Protein 3P5U (pdb70)

Foldseek 3Di:
DDQKFFLVVLPQADAAAALPQFQQLLVLLQRQQQNVCCLFPVDRFAFDSLLCLAPQDDPADHRRVDHHSQSVLVLLQVLQATAGCVLHPRDSDHDHNDVVRSNDHDGGFHFKDWQPFQCLPSVQVVLNRTKKKWFFFQPDPCSFQAADDEAEDDGAQDRSHMWIFRMWHDDPRFTWTKTAARNALRHYPRRIHTYTGDPTGCTHRSRRGTMMHTHHPGD

Nearest PDB structures (foldseek):
  3p5w-assembly1_A  TM=1.004E+00  e=2.619E-53  Actinidia arguta
  1aec-assembly1_A  TM=1.000E+00  e=4.005E-45  Actinidia chinensis
  2act-assembly1_A  TM=1.001E+00  e=6.142E-44  Actinidia chinensis
  8r76-assembly1_A  TM=9.796E-01  e=8.306E-38  Ficus carica
  4yys-assembly1_A  TM=9.814E-01  e=2.110E-37  Ficus carica

Organism: Actinidia arguta (NCBI:txid64478)

CATH classification: 3.90.70.10

InterPro domains:
  IPR000169 Cysteine peptidase, cysteine active site [PS00139] (145-156)
  IPR000668 Peptidase C1A, papain C-terminal [PF00112] (127-342)
  IPR000668 Peptidase C1A, papain C-terminal [PR00705] (145-160)
  IPR000668 Peptidase C1A, papain C-terminal [PR00705] (288-298)
  IPR000668 Peptidase C1A, papain C-terminal [PR00705] (303-309)
  IPR000668 Peptidase C1A, papain C-terminal [SM00645] (127-342)
  IPR013128 Peptidase C1A [PTHR12411] (32-340)
  IPR013201 Cathepsin propeptide inhibitor domain (I29) [PF08246] (42-99)
  IPR013201 Cathepsin propeptide inhibitor domain (I29) [SM00848] (42-99)
  IPR025660 Cysteine peptidase, histidine active site [PS00639] (286-296)
  IPR025661 Cysteine peptidase, asparagine active site [PS00640] (303-322)
  IPR038765 Papain-like cysteine peptidase superfamily [SSF54001] (34-342)
  IPR039417 Papain-like cysteine endopeptidase [cd02248] (128-341)

Secondary structure (DSSP, 8-state):
--S-EETTTTT-SPPP-B--SSB--HHHHHHHHHHHHHHHHS----B-HHHHHHH---SS--TTB---HHHHHHHHHHHT-B-BTTTS---SS-----HHHHT--SB---EEEE--TT-HHHHHHHHTTS-EEEEE---SHHHHT--SSEE------S--EEEEEEEEEEETTEEEEEEE-SB-TTSTBTTEEEEE----TT-GGGTTSS-EEEE-S--

B-factor: mean 17.17, std 7.57, range [8.72, 79.08]

Radius of gyration: 16.06 Å; Cα contacts (8 Å, |Δi|>4): 566; chains: 1; bounding box: 48×36×39 Å

Solvent-accessible surface area: 9492 Å² total

Sequence (219 aa):
LPDYVDWRSSSSGAVVDIKDQGQCGSWAFSTIAAVEGINKIATGDDLISLSEQELVDCGRTQNTRGCDGGFMTDGFQFIINNGGINTEANYPYTAEEGQCNLDLQQQEKYVSSIDTYENVPYNNEEWALQTAVAYQPVSVALEAAGYNFQHYSSSGIFTGPCGTAAVVDHAVTIVGYGTEEGGIIDYWIVKNSWGTTWGEEGYMRIQRNVGGVGQCGIAKKASYPVKYYN

Structure (mmCIF, N/CA/C/O backbone):
data_3P5U
#
_entry.id   3P5U
#
_cell.length_a   48.786
_cell.length_b   56.178
_cell.length_c   70.881
_cell.angle_alpha   90.000
_cell.angle_beta   90.000
_cell.angle_gamma   90.000
#
_symmetry.space_group_name_H-M   'P 21 21 21'
#
loop_
_entity.id
_entity.type
_entity.pdbx_description
1 polymer Actinidin
2 non-polymer 'CADMIUM ION'
3 water water
#
loop_
_atom_site.group_PDB
_atom_site.id
_atom_site.type_symbol
_atom_site.label_atom_id
_atom_site.label_alt_id
_atom_site.label_comp_id
_atom_site.label_asym_id
_atom_site.label_entity_id
_atom_site.label_seq_id
_atom_site.pdbx_PDB_ins_code
_atom_site.Cartn_x
_atom_site.Cartn_y
_atom_site.Cartn_z
_atom_site.occupancy
_atom_site.B_iso_or_equiv
_atom_site.auth_seq_id
_atom_site.auth_comp_id
_atom_site.auth_asym_id
_atom_site.auth_atom_id
_atom_site.pdbx_PDB_model_num
ATOM 1 N N . LEU A 1 1 ? 22.274 14.310 41.272 1.00 20.85 1 LEU A N 1
ATOM 2 C CA . LEU A 1 1 ? 22.711 15.619 40.702 1.00 20.66 1 LEU A CA 1
ATOM 3 C C . LEU A 1 1 ? 21.535 16.594 40.616 1.00 20.56 1 LEU A C 1
ATOM 4 O O . LEU A 1 1 ? 20.379 16.158 40.572 1.00 20.59 1 LEU A O 1
ATOM 9 N N . PRO A 1 2 ? 21.818 17.916 40.601 1.00 20.25 2 PRO A N 1
ATOM 10 C CA . PRO A 1 2 ? 20.750 18.914 40.459 1.00 20.08 2 PRO A CA 1
ATOM 11 C C . PRO A 1 2 ? 19.969 18.763 39.154 1.00 20.01 2 PRO A C 1
ATOM 12 O O . PRO A 1 2 ? 20.508 18.265 38.161 1.00 19.67 2 PRO A O 1
ATOM 16 N N . ASP A 1 3 ? 18.708 19.190 39.171 1.00 19.89 3 ASP A N 1
ATOM 17 C CA . ASP A 1 3 ? 17.848 19.144 37.990 1.00 19.97 3 ASP A CA 1
ATOM 18 C C . ASP A 1 3 ? 18.245 20.212 36.977 1.00 19.54 3 ASP A C 1
ATOM 19 O O . ASP A 1 3 ? 18.121 20.006 35.768 1.00 19.63 3 ASP A O 1
ATOM 24 N N . TYR A 1 4 ? 18.715 21.348 37.487 1.00 19.12 4 TYR A N 1
ATOM 25 C CA . TYR A 1 4 ? 19.092 22.491 36.663 1.00 18.61 4 TYR A CA 1
ATOM 26 C C . TYR A 1 4 ? 20.418 23.064 37.147 1.00 17.50 4 TYR A C 1
ATOM 27 O O . TYR A 1 4 ? 20.655 23.164 38.352 1.00 17.35 4 TYR A O 1
ATOM 36 N N . VAL A 1 5 ? 21.284 23.417 36.198 1.00 15.89 5 VAL A N 1
ATOM 37 C CA . VAL A 1 5 ? 22.549 24.087 36.487 1.00 14.88 5 VAL A CA 1
ATOM 38 C C . VAL A 1 5 ? 22.735 25.203 35.464 1.00 14.35 5 VAL A C 1
ATOM 39 O O . VAL A 1 5 ? 22.542 24.986 34.269 1.00 13.94 5 VAL A O 1
ATOM 43 N N . ASP A 1 6 ? 23.081 26.398 35.936 1.00 13.89 6 ASP A N 1
ATOM 44 C CA . ASP A 1 6 ? 23.404 27.505 35.043 1.00 13.48 6 ASP A CA 1
ATOM 45 C C . ASP A 1 6 ? 24.485 28.362 35.680 1.00 13.56 6 ASP A C 1
ATOM 46 O O . ASP A 1 6 ? 24.214 29.153 36.584 1.00 13.30 6 ASP A O 1
ATOM 51 N N . TRP A 1 7 ? 25.712 28.196 35.198 1.00 13.43 7 TRP A N 1
ATOM 52 C CA . TRP A 1 7 ? 26.865 28.897 35.763 1.00 13.80 7 TRP A CA 1
ATOM 53 C C . TRP A 1 7 ? 26.837 30.405 35.543 1.00 14.25 7 TRP A C 1
ATOM 54 O O . TRP A 1 7 ? 27.543 31.147 36.231 1.00 14.11 7 TRP A O 1
ATOM 65 N N . ARG A 1 8 ? 26.007 30.851 34.602 1.00 14.86 8 ARG A N 1
ATOM 66 C CA . ARG A 1 8 ? 25.806 32.283 34.368 1.00 15.59 8 ARG A CA 1
ATOM 67 C C . ARG A 1 8 ? 25.096 32.941 35.550 1.00 16.23 8 ARG A C 1
ATOM 68 O O . ARG A 1 8 ? 25.378 34.097 35.875 1.00 16.50 8 ARG A O 1
ATOM 76 N N . SER A 1 9 ? 24.195 32.187 36.188 1.00 16.64 9 SER A N 1
ATOM 77 C CA A SER A 1 9 ? 23.367 32.693 37.287 0.50 17.02 9 SER A CA 1
ATOM 78 C CA B SER A 1 9 ? 23.367 32.701 37.284 0.50 16.92 9 SER A CA 1
ATOM 79 C C . SER A 1 9 ? 24.158 33.010 38.558 1.00 17.08 9 SER A C 1
ATOM 80 O O . SER A 1 9 ? 23.704 33.803 39.395 1.00 17.71 9 SER A O 1
ATOM 85 N N . SER A 1 10 ? 25.328 32.383 38.704 1.00 16.99 10 SER A N 1
ATOM 86 C CA A SER A 1 10 ? 26.197 32.591 39.863 0.50 16.76 10 SER A CA 1
ATOM 87 C CA B SER A 1 10 ? 26.188 32.611 39.867 0.50 16.75 10 SER A CA 1
ATOM 88 C C . SER A 1 10 ? 27.467 33.371 39.504 1.00 16.54 10 SER A C 1
ATOM 89 O O . SER A 1 10 ? 28.451 33.356 40.249 1.00 16.82 10 SER A O 1
ATOM 94 N N . GLY A 1 11 ? 27.441 34.046 38.357 1.00 15.92 11 GLY A N 1
ATOM 95 C CA . GLY A 1 11 ? 28.536 34.921 37.934 1.00 15.30 11 GLY A CA 1
ATOM 96 C C . GLY A 1 11 ? 29.848 34.248 37.579 1.00 14.65 11 GLY A C 1
ATOM 97 O O . GLY A 1 11 ? 30.920 34.829 37.778 1.00 14.68 11 GLY A O 1
ATOM 98 N N . ALA A 1 12 ? 29.765 33.033 37.040 1.00 14.12 12 ALA A N 1
ATOM 99 C CA . ALA A 1 12 ? 30.953 32.255 36.686 1.00 13.56 12 ALA A CA 1
ATOM 100 C C . ALA A 1 12 ? 31.223 32.237 35.178 1.00 13.19 12 ALA A C 1
ATOM 101 O O . ALA A 1 12 ? 32.086 31.491 34.702 1.00 12.93 12 ALA A O 1
ATOM 103 N N . VAL A 1 13 ? 30.495 33.067 34.433 1.00 12.63 13 VAL A N 1
ATOM 104 C CA . VAL A 1 13 ? 30.623 33.110 32.975 1.00 12.60 13 VAL A CA 1
ATOM 105 C C . VAL A 1 13 ? 30.811 34.545 32.478 1.00 12.48 13 VAL A C 1
ATOM 106 O O . VAL A 1 13 ? 29.980 35.421 32.735 1.00 12.56 13 VAL A O 1
ATOM 110 N N . VAL A 1 14 ? 31.913 34.770 31.769 1.00 12.28 14 VAL A N 1
ATOM 111 C CA . VAL A 1 14 ? 32.209 36.071 31.165 1.00 12.34 14 VAL A CA 1
ATOM 112 C C . VAL A 1 14 ? 31.257 36.316 29.986 1.00 12.53 14 VAL A C 1
ATOM 113 O O . VAL A 1 14 ? 30.822 35.368 29.330 1.00 12.37 14 VAL A O 1
ATOM 117 N N . ASP A 1 15 ? 30.922 37.581 29.732 1.00 12.64 15 ASP A N 1
ATOM 118 C CA . ASP A 1 15 ? 30.077 37.935 28.589 1.00 12.92 15 ASP A CA 1
ATOM 119 C C . ASP A 1 15 ? 30.578 37.316 27.279 1.00 12.78 15 ASP A C 1
ATOM 120 O O . ASP A 1 15 ? 31.781 37.142 27.078 1.00 12.66 15 ASP A O 1
ATOM 125 N N . ILE A 1 16 ? 29.634 37.000 26.398 1.00 12.72 16 ILE A N 1
ATOM 126 C CA . ILE A 1 16 ? 29.913 36.333 25.125 1.00 12.50 16 ILE A CA 1
ATOM 127 C C . ILE A 1 16 ? 30.990 37.039 24.298 1.00 12.41 16 ILE A C 1
ATOM 128 O O . ILE A 1 16 ? 30.986 38.265 24.169 1.00 12.66 16 ILE A O 1
ATOM 133 N N . LYS A 1 17 ? 31.910 36.244 23.753 1.00 12.10 17 LYS A N 1
ATOM 134 C CA . LYS A 1 17 ? 33.000 36.745 22.916 1.00 12.12 17 LYS A CA 1
ATOM 135 C C . LYS A 1 17 ? 32.818 36.286 21.470 1.00 12.18 17 LYS A C 1
ATOM 136 O O . LYS A 1 17 ? 31.965 35.445 21.183 1.00 11.84 17 LYS A O 1
ATOM 142 N N . ASP A 1 18 ? 33.613 36.858 20.567 1.00 12.43 18 ASP A N 1
ATOM 143 C CA . ASP A 1 18 ? 33.554 36.519 19.147 1.00 12.80 18 ASP A CA 1
ATOM 144 C C . ASP A 1 18 ? 34.955 36.213 18.628 1.00 12.61 18 ASP A C 1
ATOM 145 O O . ASP A 1 18 ? 35.836 37.081 18.636 1.00 12.96 18 ASP A O 1
ATOM 150 N N . GLN A 1 19 ? 35.159 34.976 18.180 1.00 12.44 19 GLN A N 1
ATOM 151 C CA . GLN A 1 19 ? 36.456 34.550 17.650 1.00 12.45 19 GLN A CA 1
ATOM 152 C C . GLN A 1 19 ? 36.785 35.180 16.291 1.00 12.68 19 GLN A C 1
ATOM 153 O O . GLN A 1 19 ? 37.936 35.164 15.849 1.00 12.36 19 GLN A O 1
ATOM 159 N N . GLY A 1 20 ? 35.767 35.730 15.635 1.00 13.05 20 GLY A N 1
ATOM 160 C CA . GLY A 1 20 ? 35.948 36.352 14.326 1.00 13.66 20 GLY A CA 1
ATOM 161 C C . GLY A 1 20 ? 36.474 35.390 13.274 1.00 14.37 20 GLY A C 1
ATOM 162 O O . GLY A 1 20 ? 36.223 34.185 13.339 1.00 14.38 20 GLY A O 1
ATOM 163 N N . GLN A 1 21 ? 37.214 35.932 12.309 1.00 15.29 21 GLN A N 1
ATOM 164 C CA . GLN A 1 21 ? 37.719 35.154 11.177 1.00 16.33 21 GLN A CA 1
ATOM 165 C C . GLN A 1 21 ? 39.015 34.417 11.524 1.00 16.14 21 GLN A C 1
ATOM 166 O O . GLN A 1 21 ? 40.083 34.688 10.966 1.00 16.47 21 GLN A O 1
ATOM 172 N N . CYS A 1 22 ? 38.899 33.475 12.455 1.00 16.11 22 CYS A N 1
ATOM 173 C CA . CYS A 1 22 ? 40.042 32.743 12.986 1.00 15.87 22 CYS A CA 1
ATOM 174 C C . CYS A 1 22 ? 39.508 31.490 13.676 1.00 15.62 22 CYS A C 1
ATOM 175 O O . CYS A 1 22 ? 38.581 31.571 14.479 1.00 15.38 22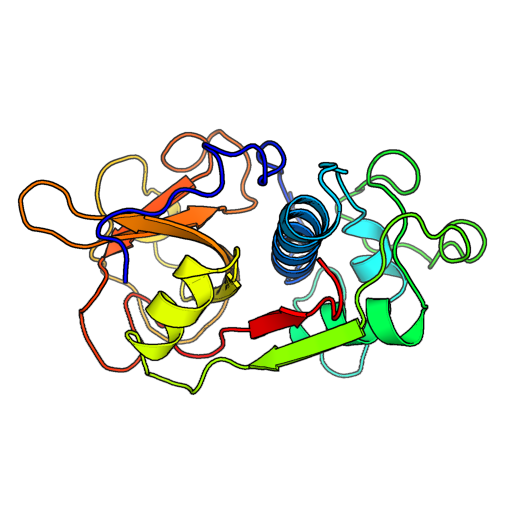 CYS A O 1
ATOM 178 N N . GLY A 1 23 ? 40.066 30.331 13.336 1.00 15.37 23 GLY A N 1
ATOM 179 C CA . GLY A 1 23 ? 39.635 29.065 13.936 1.00 15.03 23 GLY A CA 1
ATOM 180 C C . GLY A 1 23 ? 40.302 28.819 15.277 1.00 14.78 23 GLY A C 1
ATOM 181 O O . GLY A 1 23 ? 40.991 27.816 15.461 1.00 15.09 23 GLY A O 1
ATOM 182 N N . SER A 1 24 ? 40.081 29.740 16.212 1.00 14.11 24 SER A N 1
ATOM 183 C CA . SER A 1 24 ? 40.754 29.753 17.515 1.00 13.81 24 SER A CA 1
ATOM 184 C C . SER A 1 24 ? 39.845 29.197 18.600 1.00 13.93 24 SER A C 1
ATOM 185 O O . SER A 1 24 ? 39.876 29.603 19.765 1.00 13.57 24 SER A O 1
ATOM 196 N N . TRP A 1 26 ? 39.169 26.416 19.978 1.00 11.63 26 TRP A N 1
ATOM 197 C CA . TRP A 1 26 ? 39.813 25.655 21.070 1.00 11.36 26 TRP A CA 1
ATOM 198 C C . TRP A 1 26 ? 40.276 26.595 22.186 1.00 11.09 26 TRP A C 1
ATOM 199 O O . TRP A 1 26 ? 40.226 26.235 23.362 1.00 11.02 26 TRP A O 1
ATOM 210 N N . ALA A 1 27 ? 40.730 27.795 21.813 1.00 10.45 27 ALA A N 1
ATOM 211 C CA . ALA A 1 27 ? 41.257 28.759 22.786 1.00 10.05 27 ALA A CA 1
ATOM 212 C C . ALA A 1 27 ? 40.139 29.424 23.583 1.00 9.94 27 ALA A C 1
ATOM 213 O O . ALA A 1 27 ? 40.266 29.643 24.791 1.00 9.92 27 ALA A O 1
ATOM 215 N N . PHE A 1 28 ? 39.038 29.737 22.907 1.00 9.71 28 PHE A N 1
ATOM 216 C CA . PHE A 1 28 ? 37.878 30.317 23.578 1.00 9.48 28 PHE A CA 1
ATOM 217 C C . PHE A 1 28 ? 37.251 29.349 24.571 1.00 9.53 28 PHE A C 1
ATOM 218 O O . PHE A 1 28 ? 36.844 29.746 25.663 1.00 9.92 28 PHE A O 1
ATOM 226 N N . SER A 1 29 ? 37.210 28.076 24.189 1.00 9.66 29 SER A N 1
ATOM 227 C CA . SER A 1 29 ? 36.701 27.023 25.058 1.00 9.66 29 SER A CA 1
ATOM 228 C C . SER A 1 29 ? 37.606 26.820 26.272 1.00 9.79 29 SER A C 1
ATOM 229 O O . SER A 1 29 ? 37.120 26.734 27.403 1.00 9.85 29 SER A O 1
ATOM 232 N N . THR A 1 30 ? 38.917 26.762 26.038 1.00 9.86 30 THR A N 1
ATOM 233 C CA . THR A 1 30 ? 39.883 26.658 27.133 1.00 9.88 30 THR A CA 1
ATOM 234 C C . THR A 1 30 ? 39.663 27.797 28.127 1.00 10.16 30 THR A C 1
ATOM 235 O O . THR A 1 30 ? 39.515 27.573 29.333 1.00 10.33 30 THR A O 1
ATOM 239 N N . ILE A 1 31 ? 39.624 29.021 27.607 1.00 10.29 31 ILE A N 1
ATOM 240 C CA . ILE A 1 31 ? 39.527 30.205 28.452 1.00 10.51 31 ILE A CA 1
ATOM 241 C C . ILE A 1 31 ? 38.217 30.248 29.242 1.00 10.35 31 ILE A C 1
ATOM 242 O O . ILE A 1 31 ? 38.234 30.517 30.443 1.00 10.63 31 ILE A O 1
ATOM 247 N N . ALA A 1 32 ? 37.092 29.951 28.591 1.00 9.94 32 ALA A N 1
ATOM 248 C CA . ALA A 1 32 ? 35.803 29.974 29.296 1.00 9.80 32 ALA A CA 1
ATOM 249 C C . ALA A 1 32 ? 35.777 28.997 30.466 1.00 9.61 32 ALA A C 1
ATOM 250 O O . ALA A 1 32 ? 35.237 29.309 31.532 1.00 9.78 32 ALA A O 1
ATOM 252 N N . ALA A 1 33 ? 36.367 27.820 30.269 1.00 9.63 33 ALA A N 1
ATOM 253 C CA . ALA A 1 33 ? 36.445 26.827 31.336 1.00 9.63 33 ALA A CA 1
ATOM 254 C C . ALA A 1 33 ? 37.334 27.310 32.490 1.00 9.94 33 ALA A C 1
ATOM 255 O O . ALA A 1 33 ? 36.986 27.135 33.659 1.00 10.14 33 ALA A O 1
ATOM 257 N N . VAL A 1 34 ? 38.470 27.925 32.157 1.00 9.96 34 VAL A N 1
ATOM 258 C CA . VAL A 1 34 ? 39.386 28.461 33.176 1.00 10.37 34 VAL A CA 1
ATOM 259 C C . VAL A 1 34 ? 38.751 29.636 33.934 1.00 10.54 34 VAL A C 1
ATOM 260 O O . VAL A 1 34 ? 38.864 29.728 35.162 1.00 10.68 34 VAL A O 1
ATOM 264 N N . GLU A 1 35 ? 38.069 30.518 33.205 1.00 10.65 35 GLU A N 1
ATOM 265 C CA . GLU A 1 35 ? 37.325 31.620 33.819 1.00 10.94 35 GLU A CA 1
ATOM 266 C C . GLU A 1 35 ? 36.322 31.092 34.840 1.00 11.02 35 GLU A C 1
ATOM 267 O O . GLU A 1 35 ? 36.180 31.649 35.933 1.00 11.56 35 GLU A O 1
ATOM 273 N N . GLY A 1 36 ? 35.642 30.004 34.477 1.00 11.00 36 GLY A N 1
ATOM 274 C CA . GLY A 1 36 ? 34.633 29.385 35.332 1.00 11.26 36 GLY A CA 1
ATOM 275 C C . GLY A 1 36 ? 35.206 28.825 36.617 1.00 11.42 36 GLY A C 1
ATOM 276 O O . GLY A 1 36 ? 34.734 29.158 37.703 1.00 11.57 36 GLY A O 1
ATOM 277 N N . ILE A 1 37 ? 36.221 27.972 36.504 1.00 11.59 37 ILE A N 1
ATOM 278 C CA . ILE A 1 37 ? 36.818 27.375 37.701 1.00 11.89 37 ILE A CA 1
ATOM 279 C C . ILE A 1 37 ? 37.484 28.417 38.603 1.00 12.28 37 ILE A C 1
ATOM 280 O O . ILE A 1 37 ? 37.484 28.269 39.824 1.00 12.62 37 ILE A O 1
ATOM 285 N N . ASN A 1 38 ? 38.028 29.478 38.008 1.00 12.68 38 ASN A N 1
ATOM 286 C CA . ASN A 1 38 ? 38.621 30.542 38.809 1.00 13.35 38 ASN A CA 1
ATOM 287 C C . ASN A 1 38 ? 37.574 31.241 39.673 1.00 13.69 38 ASN A C 1
ATOM 288 O O . ASN A 1 38 ? 37.819 31.506 40.851 1.00 13.92 38 ASN A O 1
ATOM 293 N N . LYS A 1 39 ? 36.409 31.532 39.098 1.00 13.76 39 LYS A N 1
ATOM 294 C CA . LYS A 1 39 ? 35.310 32.115 39.871 1.00 14.28 39 LYS A CA 1
ATOM 295 C C . LYS A 1 39 ? 34.840 31.164 40.975 1.00 14.47 39 LYS A C 1
ATOM 296 O O . LYS A 1 39 ? 34.643 31.575 42.120 1.00 14.87 39 LYS A O 1
ATOM 302 N N . ILE A 1 40 ? 34.668 29.894 40.622 1.00 14.60 40 ILE A N 1
ATOM 303 C CA . ILE A 1 40 ? 34.199 28.881 41.565 1.00 14.71 40 ILE A CA 1
ATOM 304 C C . ILE A 1 40 ? 35.166 28.683 42.737 1.00 15.18 40 ILE A C 1
ATOM 305 O O . ILE A 1 40 ? 34.738 28.578 43.888 1.00 15.08 40 ILE A O 1
ATOM 310 N N . ALA A 1 41 ? 36.463 28.657 42.442 1.00 15.51 41 ALA A N 1
ATOM 311 C CA . ALA A 1 41 ? 37.471 28.370 43.462 1.00 16.08 41 ALA A CA 1
ATOM 312 C C . ALA A 1 41 ? 37.899 29.587 44.279 1.00 16.62 41 ALA A C 1
ATOM 313 O O . ALA A 1 41 ? 38.193 29.457 45.473 1.00 16.52 41 ALA A O 1
ATOM 315 N N . THR A 1 42 ? 37.929 30.761 43.646 1.00 17.10 42 THR A N 1
ATOM 316 C CA . THR A 1 42 ? 38.474 31.971 44.282 1.00 17.79 42 THR A CA 1
ATOM 317 C C . THR A 1 42 ? 37.431 33.038 44.616 1.00 18.32 42 THR A C 1
ATOM 318 O O . THR A 1 42 ? 37.643 33.850 45.522 1.00 18.88 42 THR A O 1
ATOM 322 N N . GLY A 1 43 ? 36.327 33.052 43.872 1.00 18.40 43 GLY A N 1
ATOM 323 C CA . GLY A 1 43 ? 35.249 34.014 44.100 1.00 18.63 43 GLY A CA 1
ATOM 324 C C . GLY A 1 43 ? 35.239 35.207 43.159 1.00 18.79 43 GLY A C 1
ATOM 325 O O . GLY A 1 43 ? 34.318 36.027 43.212 1.00 18.92 43 GLY A O 1
ATOM 326 N N . ASP A 1 44 ? 36.251 35.303 42.295 1.00 18.84 44 ASP A N 1
ATOM 327 C CA A ASP A 1 44 ? 36.363 36.431 41.374 0.25 18.74 44 ASP A CA 1
ATOM 328 C CA B ASP A 1 44 ? 36.382 36.430 41.369 0.50 19.09 44 ASP A CA 1
ATOM 329 C C . ASP A 1 44 ? 36.260 36.002 39.912 1.00 18.77 44 ASP A C 1
ATOM 330 O O . ASP A 1 44 ? 36.869 35.012 39.496 1.00 18.89 44 ASP A O 1
ATOM 339 N N . LEU A 1 45 ? 35.478 36.754 39.141 1.00 18.30 45 LEU A N 1
ATOM 340 C CA . LEU A 1 45 ? 35.366 36.528 37.703 1.00 17.85 45 LEU A CA 1
ATOM 341 C C . LEU A 1 45 ? 36.311 37.466 36.960 1.00 17.55 45 LEU A C 1
ATOM 342 O O . LEU A 1 45 ? 36.211 38.689 37.080 1.00 17.87 45 LEU A O 1
ATOM 347 N N . ILE A 1 46 ? 37.238 36.877 36.210 1.00 16.81 46 ILE A N 1
ATOM 348 C CA . ILE A 1 46 ? 38.222 37.626 35.436 1.00 16.57 46 ILE A CA 1
ATOM 349 C C . ILE A 1 46 ? 38.197 37.121 33.992 1.00 15.85 46 ILE A C 1
ATOM 350 O O . ILE A 1 46 ? 38.233 35.911 33.754 1.00 15.75 46 ILE A O 1
ATOM 355 N N . SER A 1 47 ? 38.117 38.046 33.038 1.00 15.14 47 SER A N 1
ATOM 356 C CA . SER A 1 47 ? 38.151 37.695 31.621 1.00 14.42 47 SER A CA 1
ATOM 357 C C . SER A 1 47 ? 39.594 37.493 31.178 1.00 14.10 47 SER A C 1
ATOM 358 O O . SER A 1 47 ? 40.437 38.377 31.354 1.00 13.92 47 SER A O 1
ATOM 361 N N . LEU A 1 48 ? 39.871 36.328 30.599 1.00 13.19 48 LEU A N 1
ATOM 362 C CA . LEU A 1 48 ? 41.243 35.916 30.318 1.00 12.82 48 LEU A CA 1
ATOM 363 C C . LEU A 1 48 ? 41.579 35.896 28.824 1.00 12.71 48 LEU A C 1
ATOM 364 O O . LEU A 1 48 ? 40.692 36.017 27.977 1.00 12.72 48 LEU A O 1
ATOM 369 N N . SER A 1 49 ? 42.865 35.749 28.515 1.00 12.78 49 SER A N 1
ATOM 370 C CA . SER A 1 49 ? 43.377 35.982 27.162 1.00 12.85 49 SER A CA 1
ATOM 371 C C . SER A 1 49 ? 43.404 34.762 26.244 1.00 12.67 49 SER A C 1
ATOM 372 O O . SER A 1 49 ? 44.239 33.870 26.408 1.00 12.51 49 SER A O 1
ATOM 375 N N . GLU A 1 50 ? 42.504 34.749 25.260 1.00 12.62 50 GLU A N 1
ATOM 376 C CA . GLU A 1 50 ? 42.563 33.766 24.178 1.00 12.57 50 GLU A CA 1
ATOM 377 C C . GLU A 1 50 ? 43.783 33.999 23.290 1.00 12.85 50 GLU A C 1
ATOM 378 O O . GLU A 1 50 ? 44.376 33.047 22.785 1.00 12.70 50 GLU A O 1
ATOM 384 N N . GLN A 1 51 ? 44.148 35.266 23.090 1.00 13.19 51 GLN A N 1
ATOM 385 C CA . GLN A 1 51 ? 45.266 35.599 22.202 1.00 13.79 51 GLN A CA 1
ATOM 386 C C . GLN A 1 51 ? 46.573 34.975 22.672 1.00 13.74 51 GLN A C 1
ATOM 387 O O . GLN A 1 51 ? 47.369 34.504 21.858 1.00 13.83 51 GLN A O 1
ATOM 393 N N . GLU A 1 52 ? 46.775 34.965 23.988 1.00 14.08 52 GLU A N 1
ATOM 394 C CA . GLU A 1 52 ? 47.961 34.358 24.582 1.00 14.33 52 GLU A CA 1
ATOM 395 C C . GLU A 1 52 ? 48.082 32.887 24.187 1.00 14.53 52 GLU A C 1
ATOM 396 O O . GLU A 1 52 ? 49.160 32.426 23.828 1.00 14.54 52 GLU A O 1
ATOM 402 N N . LEU A 1 53 ? 46.971 32.157 24.240 1.00 14.33 53 LEU A N 1
ATOM 403 C CA . LEU A 1 53 ? 46.964 30.762 23.810 1.00 14.66 53 LEU A CA 1
ATOM 404 C C . LEU A 1 53 ? 47.269 30.627 22.318 1.00 14.95 53 LEU A C 1
ATOM 405 O O . LEU A 1 53 ? 48.037 29.749 21.908 1.00 15.14 53 LEU A O 1
ATOM 410 N N . VAL A 1 54 ? 46.672 31.507 21.516 1.00 15.29 54 VAL A N 1
ATOM 411 C CA . VAL A 1 54 ? 46.876 31.505 20.064 1.00 16.09 54 VAL A CA 1
ATOM 412 C C . VAL A 1 54 ? 48.350 31.735 19.709 1.00 16.77 54 VAL A C 1
ATOM 413 O O . VAL A 1 54 ? 48.916 30.995 18.903 1.00 16.82 54 VAL A O 1
ATOM 417 N N . ASP A 1 55 ? 48.955 32.741 20.336 1.00 17.65 55 ASP A N 1
ATOM 418 C CA . ASP A 1 55 ? 50.336 33.147 20.053 1.00 18.52 55 ASP A CA 1
ATOM 419 C C . ASP A 1 55 ? 51.375 32.245 20.718 1.00 19.17 55 ASP A C 1
ATOM 420 O O . ASP A 1 55 ? 52.383 31.882 20.100 1.00 19.20 55 ASP A O 1
ATOM 425 N N . CYS A 1 56 ? 51.126 31.895 21.978 1.00 19.78 56 CYS A N 1
ATOM 426 C CA . CYS A 1 56 ? 52.138 31.269 22.831 1.00 20.39 56 CYS A CA 1
ATOM 427 C C . CYS A 1 56 ? 51.925 29.777 23.077 1.00 20.76 56 CYS A C 1
ATOM 428 O O . CYS A 1 56 ? 52.836 29.087 23.547 1.00 20.76 56 CYS A O 1
ATOM 431 N N . GLY A 1 57 ? 50.734 29.280 22.758 1.00 21.02 57 GLY A N 1
ATOM 432 C CA . GLY A 1 57 ? 50.382 27.896 23.064 1.00 21.48 57 GLY A CA 1
ATOM 433 C C . GLY A 1 57 ? 50.388 26.945 21.884 1.00 21.83 57 GLY A C 1
ATOM 434 O O . GLY A 1 57 ? 49.702 25.923 21.914 1.00 21.69 57 GLY A O 1
ATOM 435 N N . ARG A 1 58 ? 51.162 27.273 20.849 1.00 22.38 58 ARG A N 1
ATOM 436 C CA . ARG A 1 58 ? 51.271 26.426 19.659 1.00 23.13 58 ARG A CA 1
ATOM 437 C C . ARG A 1 58 ? 51.982 25.115 19.969 1.00 23.46 58 ARG A C 1
ATOM 438 O O . ARG A 1 58 ? 53.023 25.103 20.631 1.00 23.76 58 ARG A O 1
ATOM 446 N N . THR A 1 59 ? 51.402 24.016 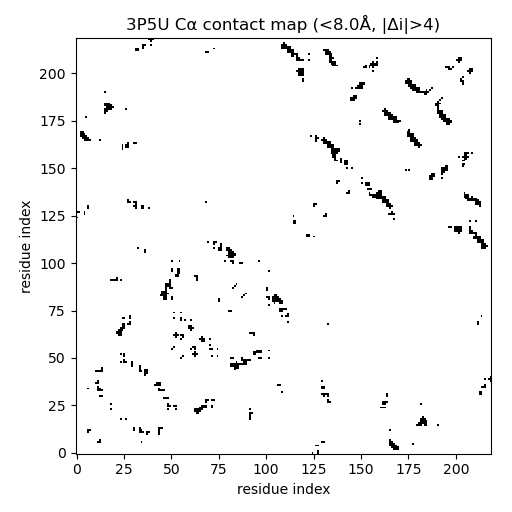19.494 1.00 24.00 59 THR A N 1
ATOM 447 C CA . THR A 1 59 ? 52.019 22.696 19.599 1.00 24.45 59 THR A CA 1
ATOM 448 C C . THR A 1 59 ? 52.039 22.033 18.223 1.00 24.89 59 THR A C 1
ATOM 449 O O . THR A 1 59 ? 51.762 22.680 17.208 1.00 24.96 59 THR A O 1
ATOM 453 N N . GLN A 1 60 ? 52.361 20.742 18.198 1.00 25.46 60 GLN A N 1
ATOM 454 C CA . GLN A 1 60 ? 52.326 19.952 16.973 1.00 26.06 60 GLN A CA 1
ATOM 455 C C . GLN A 1 60 ? 50.897 19.840 16.435 1.00 25.86 60 GLN A C 1
ATOM 456 O O . GLN A 1 60 ? 50.683 19.814 15.222 1.00 26.04 60 GLN A O 1
ATOM 462 N N . ASN A 1 61 ? 49.927 19.798 17.349 1.00 25.69 61 ASN A N 1
ATOM 463 C CA . ASN A 1 61 ? 48.517 19.624 16.999 1.00 25.44 61 ASN A CA 1
ATOM 464 C C . ASN A 1 61 ? 47.686 20.902 17.103 1.00 24.97 61 ASN A C 1
ATOM 465 O O . ASN A 1 61 ? 46.654 21.031 16.444 1.00 24.90 61 ASN A O 1
ATOM 470 N N . THR A 1 62 ? 48.137 21.835 17.937 1.00 24.31 62 THR A N 1
ATOM 471 C CA . THR A 1 62 ? 47.431 23.097 18.152 1.00 23.76 62 THR A CA 1
ATOM 472 C C . THR A 1 62 ? 48.115 24.225 17.375 1.00 23.74 62 THR A C 1
ATOM 473 O O . THR A 1 62 ? 49.296 24.510 17.585 1.00 23.75 62 THR A O 1
ATOM 477 N N . ARG A 1 63 ? 47.360 24.857 16.477 1.00 23.65 63 ARG A N 1
ATOM 478 C CA . ARG A 1 63 ? 47.938 25.752 15.470 1.00 23.63 63 ARG A CA 1
ATOM 479 C C . ARG A 1 63 ? 47.213 27.096 15.333 1.00 23.25 63 ARG A C 1
ATOM 480 O O . ARG A 1 63 ? 46.842 27.497 14.226 1.00 23.20 63 ARG A O 1
ATOM 488 N N . GLY A 1 64 ? 47.021 27.784 16.458 1.00 22.83 64 GLY A N 1
ATOM 489 C CA . GLY A 1 64 ? 46.434 29.129 16.473 1.00 22.49 64 GLY A CA 1
ATOM 490 C C . GLY A 1 64 ? 45.076 29.242 15.803 1.00 22.28 64 GLY A C 1
ATOM 491 O O . GLY A 1 64 ? 44.084 28.698 16.294 1.00 22.32 64 GLY A O 1
ATOM 492 N N . CYS A 1 65 ? 45.037 29.953 14.677 1.00 22.00 65 CYS A N 1
ATOM 493 C CA . CYS A 1 65 ? 43.806 30.143 13.908 1.00 21.72 65 CYS A CA 1
ATOM 494 C C . CYS A 1 65 ? 43.455 28.942 13.027 1.00 21.94 65 CYS A C 1
ATOM 495 O O . CYS A 1 65 ? 42.401 28.925 12.390 1.00 21.96 65 CYS A O 1
ATOM 498 N N . ASP A 1 66 ? 44.341 27.947 12.988 1.00 22.18 66 ASP A N 1
ATOM 499 C CA . ASP A 1 66 ? 44.127 26.745 12.185 1.00 22.46 66 ASP A CA 1
ATOM 500 C C . ASP A 1 66 ? 43.673 25.558 13.045 1.00 21.95 66 ASP A C 1
ATOM 501 O O . ASP A 1 66 ? 43.980 24.400 12.744 1.00 22.23 66 ASP A O 1
ATOM 506 N N . GLY A 1 67 ? 42.938 25.852 14.114 1.00 21.42 67 GLY A N 1
ATOM 507 C CA . GLY A 1 67 ? 42.407 24.811 14.990 1.00 20.40 67 GLY A CA 1
ATOM 508 C C . GLY A 1 67 ? 43.388 24.343 16.048 1.00 19.66 67 GLY A C 1
ATOM 509 O O . GLY A 1 67 ? 44.587 24.635 15.987 1.00 19.81 67 GL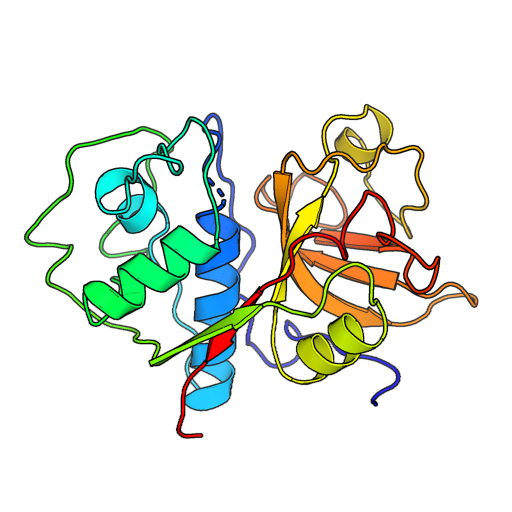Y A O 1
ATOM 510 N N . GLY A 1 68 ? 42.872 23.605 17.025 1.00 18.88 68 GLY A N 1
ATOM 511 C CA . GLY A 1 68 ? 43.684 23.131 18.137 1.00 17.86 68 GLY A CA 1
ATOM 512 C C . GLY A 1 68 ? 42.859 22.389 19.165 1.00 17.21 68 GLY A C 1
A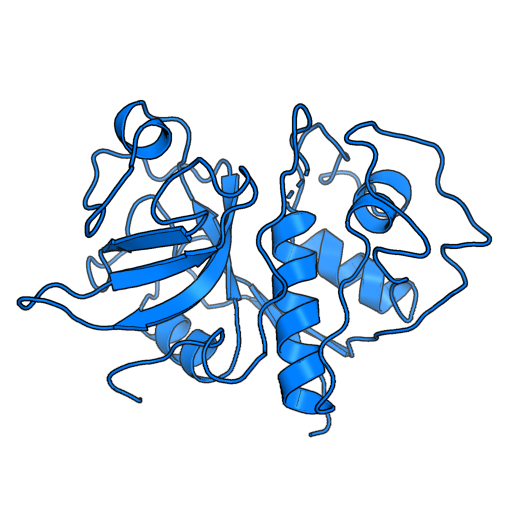TOM 513 O O . GLY A 1 68 ? 41.715 22.006 18.902 1.00 17.35 68 GLY A O 1
ATOM 514 N N . PHE A 1 69 ? 43.439 22.199 20.347 1.00 16.45 69 PHE A N 1
ATOM 515 C CA . PHE A 1 69 ? 42.841 21.340 21.365 1.00 15.65 69 PHE A CA 1
ATOM 516 C C . PHE A 1 69 ? 42.867 21.982 22.739 1.00 15.12 69 PHE A C 1
ATOM 517 O O . PHE A 1 69 ? 43.882 22.548 23.150 1.00 14.53 69 PHE A O 1
ATOM 525 N N . MET A 1 70 ? 41.741 21.890 23.445 1.00 14.41 70 MET A N 1
ATOM 526 C CA . MET A 1 70 ? 41.620 22.494 24.771 1.00 14.15 70 MET A CA 1
ATOM 527 C C . MET A 1 70 ? 42.601 21.898 25.773 1.00 14.03 70 MET A C 1
ATOM 528 O O . MET A 1 70 ? 43.047 22.590 26.687 1.00 13.99 70 MET A O 1
ATOM 533 N N . THR A 1 71 ? 42.932 20.619 25.596 1.00 14.08 71 THR A N 1
ATOM 534 C CA . THR A 1 71 ? 43.920 19.966 26.458 1.00 14.24 71 THR A CA 1
ATOM 535 C C . THR A 1 71 ? 45.294 20.632 26.329 1.00 14.29 71 THR A C 1
ATOM 536 O O . THR A 1 71 ? 46.000 20.786 27.324 1.00 14.27 71 THR A O 1
ATOM 540 N N . ASP A 1 72 ? 45.649 21.049 25.111 1.00 14.36 72 ASP A N 1
ATOM 541 C CA . ASP A 1 72 ? 46.875 21.825 24.884 1.00 14.69 72 ASP A CA 1
ATOM 542 C C . ASP A 1 72 ? 46.773 23.213 25.512 1.00 14.55 72 ASP A C 1
ATOM 543 O O . ASP A 1 72 ? 47.768 23.759 26.004 1.00 14.84 72 ASP A O 1
ATOM 548 N N . GLY A 1 73 ? 45.567 23.779 25.492 1.00 14.21 73 GLY A N 1
ATOM 549 C CA . GLY A 1 73 ? 45.296 25.047 26.157 1.00 13.97 73 GLY A CA 1
ATOM 550 C C . GLY A 1 73 ? 45.530 24.967 27.656 1.00 13.90 73 GLY A C 1
ATOM 551 O O . GLY A 1 73 ? 46.228 25.807 28.224 1.00 14.12 73 GLY A O 1
ATOM 552 N N . PHE A 1 74 ? 44.943 23.953 28.296 1.00 13.70 74 PHE A N 1
ATOM 553 C CA . PHE A 1 74 ? 45.141 23.733 29.728 1.00 13.63 74 PHE A CA 1
ATOM 554 C C . PHE A 1 74 ? 46.608 23.445 30.042 1.00 14.19 74 PHE A C 1
ATOM 555 O O . PHE A 1 74 ? 47.146 23.976 31.016 1.00 14.20 74 PHE A O 1
ATOM 563 N N . GLN A 1 75 ? 47.240 22.615 29.209 1.00 14.82 75 GLN A N 1
ATOM 564 C CA . GLN A 1 75 ? 48.665 22.289 29.341 1.00 15.65 75 GLN A CA 1
ATOM 565 C C . GLN A 1 75 ? 49.529 23.552 29.340 1.00 15.73 75 GLN A C 1
ATOM 566 O O . GLN A 1 75 ? 50.424 23.695 30.180 1.00 16.12 75 GLN A O 1
ATOM 572 N N . PHE A 1 76 ? 49.254 24.469 28.412 1.00 15.70 76 PHE A N 1
ATOM 573 C CA . PHE A 1 76 ? 50.005 25.722 28.356 1.00 15.66 76 PHE A CA 1
ATOM 574 C C . PHE A 1 76 ? 49.906 26.510 29.658 1.00 15.72 76 PHE A C 1
ATOM 575 O O . PHE A 1 76 ? 50.919 26.979 30.178 1.00 15.76 76 PHE A O 1
ATOM 583 N N . ILE A 1 77 ? 48.687 26.665 30.172 1.00 15.79 77 ILE A N 1
ATOM 584 C CA . ILE A 1 77 ? 48.456 27.458 31.379 1.00 15.85 77 ILE A CA 1
ATOM 585 C C . ILE A 1 77 ? 49.154 26.832 32.590 1.00 16.58 77 ILE A C 1
ATOM 586 O O . ILE A 1 77 ? 49.718 27.546 33.424 1.00 16.61 77 ILE A O 1
ATOM 591 N N . ILE A 1 78 ? 49.131 25.502 32.663 1.00 17.10 78 ILE A N 1
ATOM 592 C CA . ILE A 1 78 ? 49.860 24.774 33.703 1.00 17.93 78 ILE A CA 1
ATOM 593 C C . ILE A 1 78 ? 51.367 24.991 33.543 1.00 18.28 78 ILE A C 1
ATOM 594 O O . ILE A 1 78 ? 52.029 25.450 34.479 1.00 18.79 78 ILE A O 1
ATOM 599 N N . ASN A 1 79 ? 51.889 24.675 32.355 1.00 18.66 79 ASN A N 1
ATOM 600 C CA . ASN A 1 79 ? 53.320 24.822 32.049 1.00 19.22 79 ASN A CA 1
ATOM 601 C C . ASN A 1 79 ? 53.848 26.230 32.301 1.00 19.37 79 ASN A C 1
ATOM 602 O O . ASN A 1 79 ? 54.970 26.400 32.779 1.00 19.43 79 ASN A O 1
ATOM 607 N N . ASN A 1 80 ? 53.029 27.231 31.982 1.00 19.41 80 ASN A N 1
ATOM 608 C CA . ASN A 1 80 ? 53.415 28.637 32.103 1.00 19.49 80 ASN A CA 1
ATOM 609 C C . ASN A 1 80 ? 53.282 29.179 33.525 1.00 19.35 80 ASN A C 1
ATOM 610 O O . ASN A 1 80 ? 53.843 30.228 33.852 1.00 19.61 80 ASN A O 1
ATOM 615 N N . GLY A 1 81 ? 52.534 28.468 34.363 1.00 19.05 81 GLY A N 1
ATOM 616 C CA . GLY A 1 81 ? 52.248 28.920 35.718 1.00 18.70 81 GLY A CA 1
ATOM 617 C C . GLY A 1 81 ? 51.172 29.992 35.769 1.00 18.32 81 GLY A C 1
ATOM 618 O O . GLY A 1 81 ? 51.056 30.720 36.756 1.00 18.68 81 GLY A O 1
ATOM 619 N N . GLY A 1 82 ? 50.380 30.093 34.702 1.00 17.89 82 GLY A N 1
ATOM 620 C CA . GLY A 1 82 ? 49.268 31.035 34.674 1.00 17.17 82 GLY A CA 1
ATOM 621 C C . GLY A 1 82 ? 48.951 31.629 33.316 1.00 16.60 82 GLY A C 1
ATOM 622 O O . GLY A 1 82 ? 49.574 31.287 32.310 1.00 16.66 82 GLY A O 1
ATOM 623 N N . ILE A 1 83 ? 47.970 32.526 33.304 1.00 16.19 83 ILE A N 1
ATOM 624 C CA . ILE A 1 83 ? 47.499 33.175 32.080 1.00 15.82 83 ILE A CA 1
ATOM 625 C C . ILE A 1 83 ? 47.169 34.643 32.377 1.00 15.74 83 ILE A C 1
ATOM 626 O O . ILE A 1 83 ? 46.720 34.980 33.477 1.00 15.61 83 ILE A O 1
ATOM 631 N N . ASN A 1 84 ? 47.406 35.507 31.391 1.00 15.59 84 ASN A N 1
ATOM 632 C CA . ASN A 1 84 ? 47.115 36.930 31.513 1.00 15.88 84 ASN A CA 1
ATOM 633 C C . ASN A 1 84 ? 45.647 37.217 31.215 1.00 15.83 84 ASN A C 1
ATOM 634 O O . ASN A 1 84 ? 44.923 36.351 30.708 1.00 15.83 84 ASN A O 1
ATOM 639 N N . THR A 1 85 ? 45.214 38.434 31.534 1.00 15.95 85 THR A N 1
ATOM 640 C CA . THR A 1 85 ? 43.837 3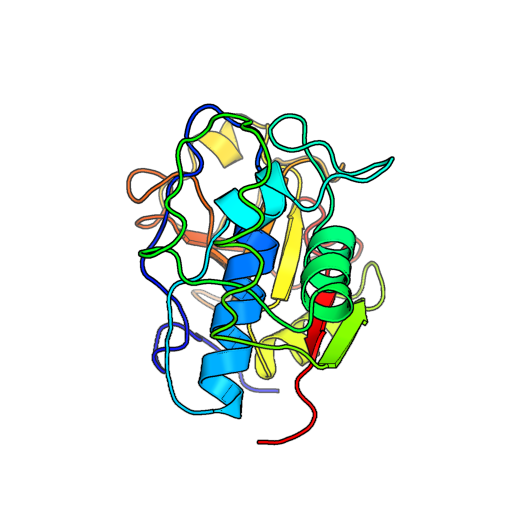8.862 31.310 1.00 16.08 85 THR A CA 1
ATOM 641 C C . THR A 1 85 ? 43.577 39.245 29.853 1.00 16.23 85 THR A C 1
ATOM 642 O O . THR A 1 85 ? 44.511 39.519 29.087 1.00 15.93 85 THR A O 1
ATOM 646 N N . GLU A 1 86 ? 42.295 39.266 29.492 1.00 16.29 86 GLU A N 1
ATOM 647 C CA . GLU A 1 86 ? 41.837 39.718 28.183 1.00 16.51 86 GLU A CA 1
ATOM 648 C C . GLU A 1 86 ? 42.263 41.165 27.928 1.00 16.74 86 GLU A C 1
ATOM 649 O O . GLU A 1 86 ? 42.710 41.503 26.833 1.00 16.73 86 GLU A O 1
ATOM 655 N N . ALA A 1 87 ? 42.127 42.004 28.952 1.00 17.07 87 ALA A N 1
ATOM 656 C CA . ALA A 1 87 ? 42.479 43.420 28.853 1.00 17.50 87 ALA A CA 1
ATOM 657 C C . ALA A 1 87 ? 43.962 43.639 28.551 1.00 17.67 87 ALA A C 1
ATOM 658 O O . ALA A 1 87 ? 44.310 44.486 27.727 1.00 17.99 87 ALA A O 1
ATOM 660 N N . ASN A 1 88 ? 44.826 42.869 29.209 1.00 17.81 88 ASN A N 1
ATOM 661 C CA . ASN A 1 88 ? 46.275 43.028 29.065 1.00 17.85 88 ASN A CA 1
ATOM 662 C C . ASN A 1 88 ? 46.852 42.409 27.796 1.00 17.61 88 ASN A C 1
ATOM 663 O O . ASN A 1 88 ? 47.854 42.894 27.265 1.00 17.82 88 ASN A O 1
ATOM 668 N N . TYR A 1 89 ? 46.230 41.330 27.324 1.00 17.21 89 TYR A N 1
ATOM 669 C CA . TYR A 1 89 ? 46.676 40.647 26.112 1.00 16.84 89 TYR A CA 1
ATOM 670 C C . TYR A 1 89 ? 45.456 40.439 25.204 1.00 16.83 89 TYR A C 1
ATOM 671 O O . TYR A 1 89 ? 44.929 39.322 25.106 1.00 16.45 89 TYR A O 1
ATOM 680 N N . PRO A 1 90 ? 45.000 41.524 24.541 1.00 16.75 90 PRO A N 1
ATOM 681 C CA . PRO A 1 90 ? 43.732 41.538 23.808 1.00 16.70 90 PRO A CA 1
ATOM 682 C C . PRO A 1 90 ? 43.702 40.675 22.551 1.00 16.51 90 PRO A C 1
ATOM 683 O O . PRO A 1 90 ? 44.747 40.354 21.977 1.00 16.21 90 PRO A O 1
ATOM 687 N N . TYR A 1 91 ? 42.485 40.322 22.141 1.00 16.43 91 TYR A N 1
ATOM 688 C CA . TYR A 1 91 ? 42.251 39.450 21.000 1.00 16.56 91 TYR A CA 1
ATOM 689 C C . TYR A 1 91 ? 42.299 40.219 19.681 1.00 17.24 91 TYR A C 1
ATOM 690 O O . TYR A 1 91 ? 41.711 41.294 19.558 1.00 17.53 91 TYR A O 1
ATOM 699 N N . THR A 1 92 ? 42.995 39.648 18.700 1.00 18.04 92 THR A N 1
ATOM 700 C CA . THR A 1 92 ? 43.195 40.296 17.399 1.00 19.16 92 THR A CA 1
ATOM 701 C C . THR A 1 92 ? 42.577 39.511 16.240 1.00 19.76 92 THR A C 1
ATOM 702 O O . THR A 1 92 ? 42.460 40.030 15.126 1.00 19.58 92 THR A O 1
ATOM 706 N N . ALA A 1 93 ? 42.193 38.262 16.509 1.00 20.48 93 ALA A N 1
ATOM 707 C CA . ALA A 1 93 ? 41.706 37.321 15.484 1.00 21.44 93 ALA A CA 1
ATOM 708 C C . ALA A 1 93 ? 42.762 36.991 14.422 1.00 22.28 93 ALA A C 1
ATOM 709 O O . ALA A 1 93 ? 42.439 36.530 13.323 1.00 22.22 93 ALA A O 1
ATOM 711 N N . GLU A 1 94 ? 44.025 37.234 14.765 1.00 23.29 94 GLU A N 1
ATOM 712 C CA . GLU A 1 94 ? 45.152 36.953 13.879 1.00 24.65 94 GLU A CA 1
ATOM 713 C C . GLU A 1 94 ? 46.291 36.328 14.673 1.00 24.81 94 GLU A C 1
ATOM 714 O O . GLU A 1 94 ? 46.490 36.654 15.847 1.00 24.95 94 GLU A O 1
ATOM 720 N N . GLU A 1 95 ? 47.033 35.433 14.026 1.00 25.41 95 GLU A N 1
ATOM 721 C CA . GLU A 1 95 ? 48.221 34.831 14.625 1.00 25.89 95 GLU A CA 1
ATOM 722 C C . GLU A 1 95 ? 49.356 35.846 14.661 1.00 26.10 95 GLU A C 1
ATOM 723 O O . GLU A 1 95 ? 49.765 36.371 13.620 1.00 26.32 95 GLU A O 1
ATOM 729 N N . GLY A 1 96 ? 49.849 36.127 15.863 1.00 26.24 96 GLY A N 1
ATOM 730 C CA . GLY A 1 96 ? 50.974 37.038 16.045 1.00 26.38 96 GLY A CA 1
ATOM 731 C C . GLY A 1 96 ? 52.106 36.384 16.811 1.00 26.49 96 GLY A C 1
ATOM 732 O O . GLY A 1 96 ? 52.002 35.225 17.223 1.00 26.61 96 GLY A O 1
ATOM 733 N N . GLN A 1 97 ? 53.191 37.130 16.996 1.00 26.48 97 GLN A N 1
ATOM 734 C CA . GLN A 1 97 ? 54.331 36.654 17.771 1.00 26.56 97 GLN A CA 1
ATOM 735 C C . GLN A 1 97 ? 53.994 36.655 19.259 1.00 26.10 97 GLN A C 1
ATOM 736 O O . GLN A 1 97 ? 53.359 37.587 19.759 1.00 26.12 97 GLN A O 1
ATOM 742 N N . CYS A 1 98 ? 54.409 35.599 19.956 1.00 25.62 98 CYS A N 1
ATOM 743 C CA . CYS A 1 98 ? 54.164 35.476 21.391 1.00 25.44 98 CYS A CA 1
ATOM 744 C C . CYS A 1 98 ? 54.855 36.593 22.167 1.00 25.41 98 CYS A C 1
ATOM 745 O O . CYS A 1 98 ? 56.088 36.671 22.201 1.00 25.53 98 CYS A O 1
ATOM 748 N N . ASN A 1 99 ? 54.050 37.464 22.771 1.00 25.23 99 ASN A N 1
ATOM 749 C CA . ASN A 1 99 ? 54.569 38.541 23.603 1.00 25.20 99 ASN A CA 1
ATOM 750 C C . ASN A 1 99 ? 55.075 37.969 24.921 1.00 25.20 99 ASN A C 1
ATOM 751 O O . ASN A 1 99 ? 54.286 37.648 25.814 1.00 25.17 99 ASN A O 1
ATOM 756 N N . LEU A 1 100 ? 56.396 37.839 25.025 1.00 25.20 100 LEU A N 1
ATOM 757 C CA . LEU A 1 100 ? 57.034 37.222 26.186 1.00 25.22 100 LEU A CA 1
ATOM 758 C C . LEU A 1 100 ? 56.778 37.979 27.489 1.00 25.08 100 LEU A C 1
ATOM 759 O O . LEU A 1 100 ? 56.611 37.362 28.541 1.00 25.12 100 LEU A O 1
ATOM 764 N N . ASP A 1 101 ? 56.741 39.309 27.408 1.00 24.89 101 ASP A N 1
ATOM 765 C CA . ASP A 1 101 ? 56.454 40.155 28.568 1.00 24.70 101 ASP A CA 1
ATOM 766 C C . ASP A 1 101 ? 55.044 39.940 29.114 1.00 24.29 101 ASP A C 1
ATOM 767 O O . ASP A 1 101 ? 54.849 39.857 30.328 1.00 24.26 101 ASP A O 1
ATOM 772 N N . LEU A 1 102 ? 54.069 39.851 28.212 1.00 23.81 102 LEU A N 1
ATOM 773 C CA . LEU A 1 102 ? 52.679 39.623 28.604 1.00 23.36 102 LEU A CA 1
ATOM 774 C C . LEU A 1 102 ? 52.464 38.184 29.078 1.00 23.23 102 LEU A C 1
ATOM 775 O O . LEU A 1 102 ? 51.659 37.934 29.979 1.00 23.03 102 LEU A O 1
ATOM 780 N N . GLN A 1 103 ? 53.206 37.255 28.475 1.00 23.13 103 GLN A N 1
ATOM 781 C CA . GLN A 1 103 ? 53.214 35.848 28.887 1.00 23.29 103 GLN A CA 1
ATOM 782 C C . GLN A 1 103 ? 53.689 35.686 30.337 1.00 23.30 103 GLN A C 1
ATOM 783 O O . GLN A 1 103 ? 53.249 34.772 31.041 1.00 23.07 103 GLN A O 1
ATOM 789 N N . GLN A 1 104 ? 54.578 36.584 30.766 1.00 23.36 104 GLN A N 1
ATOM 790 C CA A GLN A 1 104 ? 55.123 36.550 32.123 0.50 23.43 104 GLN A CA 1
ATOM 791 C CA B GLN A 1 104 ? 55.136 36.563 32.119 0.50 23.48 104 GLN A CA 1
ATOM 792 C C . GLN A 1 104 ? 54.150 37.088 33.170 1.00 23.46 104 GLN A C 1
ATOM 793 O O . GLN A 1 104 ? 54.310 36.832 34.369 1.00 23.52 104 GLN A O 1
ATOM 804 N N . GLU A 1 105 ? 53.137 37.826 32.719 1.00 23.36 105 GLU A N 1
ATOM 805 C CA . GLU A 1 105 ? 52.117 38.372 33.616 1.00 23.41 105 GLU A CA 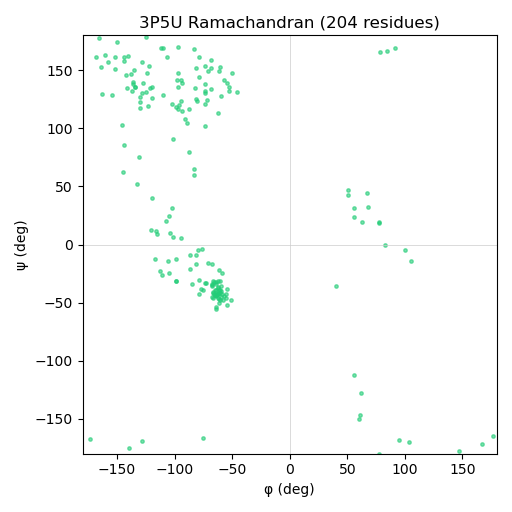1
ATOM 806 C C . GLU A 1 105 ? 50.998 37.350 33.818 1.00 23.07 105 GLU A C 1
ATOM 807 O O . GLU A 1 105 ? 50.300 36.986 32.869 1.00 23.08 105 GLU A O 1
ATOM 813 N N . LYS A 1 106 ? 50.837 36.893 35.058 1.00 22.75 106 LYS A N 1
ATOM 814 C CA . LYS A 1 106 ? 49.906 35.811 35.379 1.00 22.31 106 LYS A CA 1
ATOM 815 C C . LYS A 1 106 ? 48.893 36.243 36.434 1.00 21.81 106 LYS A C 1
ATOM 816 O O . LYS A 1 106 ? 49.263 36.597 37.557 1.00 21.90 106 LYS A O 1
ATOM 822 N N . TYR A 1 107 ? 47.617 36.209 36.062 1.00 20.90 107 TYR A N 1
ATOM 823 C CA . TYR A 1 107 ? 46.540 36.654 36.942 1.00 20.24 107 TYR A CA 1
ATOM 824 C C . TYR A 1 107 ? 45.631 35.521 37.407 1.00 19.28 107 TYR A C 1
ATOM 825 O O . TYR A 1 107 ? 44.965 35.638 38.437 1.00 19.22 107 TYR A O 1
ATOM 834 N N . VAL A 1 108 ? 45.607 34.435 36.637 1.00 17.99 108 VAL A N 1
ATOM 835 C CA . VAL A 1 108 ? 44.838 33.236 36.980 1.00 16.90 108 VAL A CA 1
ATOM 836 C C . VAL A 1 108 ? 45.687 31.992 36.718 1.00 16.20 108 VAL A C 1
ATOM 837 O O . VAL A 1 108 ? 46.413 31.925 35.724 1.00 15.99 108 VAL A O 1
ATOM 841 N N . SER A 1 109 ? 45.596 31.020 37.623 1.00 15.67 109 SER A N 1
ATOM 842 C CA A SER A 1 109 ? 46.344 29.775 37.498 0.50 15.39 109 SER A CA 1
ATOM 843 C CA B SER A 1 109 ? 46.347 29.776 37.502 0.50 15.32 109 SER A CA 1
ATOM 844 C C . SER A 1 109 ? 45.424 28.570 37.634 1.00 14.97 109 SER A C 1
ATOM 845 O O . SER A 1 109 ? 44.360 28.660 38.243 1.00 14.72 109 SER A O 1
ATOM 850 N N . ILE A 1 110 ? 45.837 27.451 37.045 1.00 14.42 110 ILE A N 1
ATOM 851 C CA . ILE A 1 110 ? 45.173 26.164 37.258 1.00 13.97 110 ILE A CA 1
ATOM 852 C C . ILE A 1 110 ? 46.236 25.140 37.648 1.00 13.73 110 ILE A C 1
ATOM 853 O O . ILE A 1 110 ? 47.419 25.324 37.358 1.00 13.86 110 ILE A O 1
ATOM 858 N N . ASP A 1 111 ? 45.817 24.073 38.321 1.00 13.46 111 ASP A N 1
ATOM 859 C CA . ASP A 1 111 ? 46.756 23.085 38.842 1.00 13.50 111 ASP A CA 1
ATOM 860 C C . ASP A 1 111 ? 46.892 21.862 37.953 1.00 13.54 111 ASP A C 1
ATOM 861 O O . ASP A 1 111 ? 47.952 21.241 37.885 1.00 13.39 111 ASP A O 1
ATOM 866 N N . THR A 1 112 ? 45.808 21.526 37.268 1.00 13.33 112 THR A N 1
ATOM 867 C CA . THR A 1 112 ? 45.726 20.284 36.522 1.00 13.77 112 THR A CA 1
ATOM 868 C C . THR A 1 112 ? 44.533 20.369 35.571 1.00 13.10 112 THR A C 1
ATOM 869 O O . THR A 1 112 ? 43.832 21.384 35.532 1.00 12.65 112 THR A O 1
ATOM 873 N N . TYR A 1 113 ? 44.338 19.334 34.767 1.00 12.94 113 TYR A N 1
ATOM 874 C CA . TYR A 1 113 ? 43.097 19.195 34.020 1.00 12.82 113 TYR A CA 1
ATOM 875 C C . TYR A 1 113 ? 42.730 17.726 33.946 1.00 12.64 113 TYR A C 1
ATOM 876 O O . TYR A 1 113 ? 43.574 16.857 34.178 1.00 12.37 113 TYR A O 1
ATOM 885 N N . GLU A 1 114 ? 41.463 17.460 33.651 1.00 12.26 114 GLU A N 1
ATOM 886 C CA . GLU A 1 114 ? 40.968 16.097 33.523 1.00 12.52 114 GLU A CA 1
ATOM 887 C C . GLU A 1 114 ? 40.086 15.958 32.300 1.00 12.38 114 GLU A C 1
ATOM 888 O O . GLU A 1 114 ? 39.436 16.916 31.880 1.00 12.43 114 GLU A O 1
ATOM 894 N N . ASN A 1 115 ? 40.081 14.756 31.735 1.00 12.62 115 ASN A N 1
ATOM 895 C CA . ASN A 1 115 ? 39.196 14.423 30.632 1.00 12.85 115 ASN A CA 1
ATOM 896 C C . ASN A 1 115 ? 37.958 13.714 31.159 1.00 12.82 115 ASN A C 1
ATOM 897 O O . ASN A 1 115 ? 38.056 12.843 32.023 1.00 13.19 115 ASN A O 1
ATOM 902 N N . VAL A 1 116 ? 36.790 14.102 30.655 1.00 12.39 116 VAL A N 1
ATOM 903 C CA . VAL A 1 116 ? 35.557 13.379 30.953 1.00 12.54 116 VAL A CA 1
ATOM 904 C C . VAL A 1 116 ? 35.589 12.062 30.170 1.00 12.78 116 VAL A C 1
ATOM 905 O O . VAL A 1 116 ? 35.874 12.072 28.972 1.00 12.53 116 VAL A O 1
ATOM 909 N N . PRO A 1 117 ? 35.318 10.924 30.845 1.00 13.27 117 PRO A N 1
ATOM 910 C CA . PRO A 1 117 ? 35.214 9.644 30.142 1.00 13.74 117 PRO A CA 1
ATOM 911 C C . PRO A 1 117 ? 34.371 9.778 28.875 1.00 14.01 117 PRO A C 1
ATOM 912 O O . PRO A 1 117 ? 33.276 10.346 28.916 1.00 14.04 117 PRO A O 1
ATOM 916 N N . TYR A 1 118 ? 34.898 9.268 27.765 1.00 14.45 118 TYR A N 1
ATOM 917 C CA . TYR A 1 118 ? 34.294 9.444 26.444 1.00 14.90 118 TYR A CA 1
ATOM 918 C C . TYR A 1 118 ? 32.896 8.833 26.357 1.00 14.29 118 TYR A C 1
ATOM 919 O O . TYR A 1 118 ? 32.600 7.844 27.035 1.00 14.23 118 TYR A O 1
ATOM 928 N N . ASN A 1 119 ? 32.049 9.438 25.521 1.00 13.43 119 ASN A N 1
ATOM 929 C CA . ASN A 1 119 ? 30.712 8.914 25.219 1.00 13.18 119 ASN A CA 1
ATOM 930 C C . ASN A 1 119 ? 29.895 8.574 26.467 1.00 12.77 119 ASN A C 1
ATOM 931 O O . ASN A 1 119 ? 29.288 7.505 26.557 1.00 12.62 119 ASN A O 1
ATOM 936 N N . ASN A 1 120 ? 29.883 9.492 27.425 1.00 12.29 120 ASN A N 1
ATOM 937 C CA . ASN A 1 120 ? 29.254 9.241 28.713 1.00 12.11 120 ASN A CA 1
ATOM 938 C C . ASN A 1 120 ? 28.592 10.518 29.215 1.00 11.80 120 ASN A C 1
ATOM 939 O O . ASN A 1 120 ? 29.196 11.282 29.975 1.00 11.79 120 ASN A O 1
ATOM 944 N N . GLU A 1 121 ? 27.353 10.746 28.779 1.00 11.38 121 GLU A N 1
ATOM 945 C CA A GLU A 1 121 ? 26.623 11.959 29.147 0.50 11.22 121 GLU A CA 1
ATOM 946 C CA B GLU A 1 121 ? 26.621 11.957 29.151 0.50 11.49 121 GLU A CA 1
ATOM 947 C C . GLU A 1 121 ? 26.418 12.081 30.658 1.00 11.33 121 GLU A C 1
ATOM 948 O O . GLU A 1 121 ? 26.355 13.187 31.191 1.00 11.57 121 GLU A O 1
ATOM 959 N N . TRP A 1 122 ? 26.327 10.945 31.347 1.00 11.50 122 TRP A N 1
ATOM 960 C CA . TRP A 1 122 ? 26.172 10.967 32.799 1.00 11.63 122 TRP A CA 1
ATOM 961 C C . TRP A 1 122 ? 27.431 11.508 33.481 1.00 11.26 122 TRP A C 1
ATOM 962 O O . TRP A 1 122 ? 27.336 12.341 34.389 1.00 11.56 122 TRP A O 1
ATOM 973 N N . ALA A 1 123 ? 28.599 11.040 33.039 1.00 10.91 123 ALA A N 1
ATOM 974 C CA . ALA A 1 123 ? 29.873 11.572 33.527 1.00 10.63 123 ALA A CA 1
ATOM 975 C C . ALA A 1 123 ? 29.999 13.055 33.192 1.00 10.62 123 ALA A C 1
ATOM 976 O O . ALA A 1 123 ? 30.504 13.844 34.000 1.00 10.76 123 ALA A O 1
ATOM 978 N N . LEU A 1 124 ? 29.533 13.431 32.002 1.00 10.35 124 LEU A N 1
ATOM 979 C CA . LEU A 1 124 ? 29.542 14.829 31.579 1.00 10.33 124 LEU A CA 1
ATOM 980 C C . LEU A 1 124 ? 28.630 15.680 32.463 1.00 10.38 124 LEU A C 1
ATOM 981 O O . LEU A 1 124 ? 29.004 16.781 32.870 1.00 10.24 124 LEU A O 1
ATOM 986 N N . GLN A 1 125 ? 27.438 15.166 32.762 1.00 10.36 125 GLN A N 1
ATOM 987 C CA . GLN A 1 125 ? 26.500 15.863 33.644 1.00 10.66 125 GLN A CA 1
ATOM 988 C C . GLN A 1 125 ? 27.114 16.077 35.032 1.00 10.81 125 GLN A C 1
ATOM 989 O O . GLN A 1 125 ? 26.976 17.154 35.629 1.00 10.72 125 GLN A O 1
ATOM 995 N N . THR A 1 126 ? 27.795 15.044 35.525 1.00 10.85 126 THR A N 1
ATOM 996 C CA . THR A 1 126 ? 28.463 15.093 36.821 1.00 11.28 126 THR A CA 1
ATOM 997 C C . THR A 1 126 ? 29.509 16.207 36.829 1.00 10.98 126 THR A C 1
ATOM 998 O O . THR A 1 126 ? 29.592 16.981 37.780 1.00 11.44 126 THR A O 1
ATOM 1002 N N . ALA A 1 127 ? 30.297 16.289 35.760 1.00 10.70 127 ALA A N 1
ATOM 1003 C CA . ALA A 1 127 ? 31.324 17.322 35.650 1.00 10.51 127 ALA A CA 1
ATOM 1004 C C . ALA A 1 127 ? 30.717 18.728 35.571 1.00 10.64 127 ALA A C 1
ATOM 1005 O O . ALA A 1 127 ? 31.190 19.660 36.236 1.00 10.80 127 ALA A O 1
ATOM 1007 N N . VAL A 1 128 ? 29.661 18.869 34.772 1.00 10.42 128 VAL A N 1
ATOM 1008 C CA . VAL A 1 128 ? 28.997 20.163 34.578 1.00 10.59 128 VAL A CA 1
ATOM 1009 C C . VAL A 1 128 ? 28.305 20.658 35.853 1.00 10.88 128 VAL A C 1
ATOM 1010 O O . VAL A 1 128 ? 28.214 21.866 36.095 1.00 10.85 128 VAL A O 1
ATOM 1014 N N . ALA A 1 129 ? 27.834 19.724 36.673 1.00 11.04 129 ALA A N 1
ATOM 1015 C CA . ALA A 1 129 ? 27.221 20.077 37.952 1.00 11.65 129 ALA A CA 1
ATOM 1016 C C . ALA A 1 129 ? 28.208 20.792 38.872 1.00 11.77 129 ALA A C 1
ATOM 1017 O O . ALA A 1 129 ? 27.799 21.510 39.787 1.00 12.61 129 ALA A O 1
ATOM 1019 N N . TYR A 1 130 ? 29.502 20.590 38.627 1.00 11.95 130 TYR A N 1
ATOM 1020 C CA . TYR A 1 130 ? 30.546 21.249 39.420 1.00 12.02 130 TYR A CA 1
ATOM 1021 C C . TYR A 1 130 ? 31.153 22.504 38.784 1.00 11.76 130 TYR A C 1
ATOM 1022 O O . TYR A 1 130 ? 31.562 23.417 39.501 1.00 11.50 130 TYR A O 1
ATOM 1031 N N . GLN A 1 131 ? 31.222 22.549 37.454 1.00 11.08 131 GLN A N 1
ATOM 1032 C CA . GLN A 1 131 ? 31.903 23.647 36.751 1.00 10.63 131 GLN A CA 1
ATOM 1033 C C . GLN A 1 131 ? 31.606 23.628 35.248 1.00 10.02 131 GLN A C 1
ATOM 1034 O O . GLN A 1 131 ? 31.192 22.598 34.715 1.00 10.13 131 GLN A O 1
ATOM 1040 N N . PRO A 1 132 ? 31.831 24.764 34.554 1.00 9.72 132 PRO A N 1
ATOM 1041 C CA . PRO A 1 132 ? 31.825 24.754 33.089 1.00 9.39 132 PRO A CA 1
ATOM 1042 C C . PRO A 1 132 ? 32.834 23.769 32.485 1.00 9.24 132 PRO A C 1
ATOM 1043 O O . PRO A 1 132 ? 33.948 23.616 33.000 1.00 9.17 132 PRO A O 1
ATOM 1047 N N . VAL A 1 133 ? 32.430 23.106 31.403 1.00 8.82 133 VAL A N 1
ATOM 1048 C CA . VAL A 1 133 ? 33.239 22.046 30.797 1.00 8.81 133 VAL A CA 1
ATOM 1049 C C . VAL A 1 133 ? 33.496 22.323 29.315 1.00 8.85 133 VAL A C 1
ATOM 1050 O O . VAL A 1 133 ? 32.571 22.643 28.568 1.00 8.72 133 VAL A O 1
ATOM 1054 N N . SER A 1 134 ? 34.760 22.219 28.905 1.00 8.88 134 SER A N 1
ATOM 1055 C CA . SER A 1 134 ? 35.142 22.369 27.502 1.00 9.17 134 SER A CA 1
ATOM 1056 C C . SER A 1 134 ? 34.732 21.139 26.709 1.00 9.28 134 SER A C 1
ATOM 1057 O O . SER A 1 134 ? 34.987 20.012 27.128 1.00 9.51 134 SER A O 1
ATOM 1060 N N . VAL A 1 135 ? 34.094 21.366 25.564 1.00 9.27 135 VAL A N 1
ATOM 1061 C CA . VAL A 1 135 ? 33.675 20.276 24.686 1.00 9.59 135 VAL A CA 1
ATOM 1062 C C . VAL A 1 135 ? 33.883 20.656 23.225 1.00 10.05 135 VAL A C 1
ATOM 1063 O O . VAL A 1 135 ? 34.033 21.836 22.895 1.00 9.85 135 VAL A O 1
ATOM 1067 N N . ALA A 1 136 ? 33.891 19.650 22.355 1.00 10.53 136 ALA A N 1
ATOM 1068 C CA . ALA A 1 136 ? 33.899 19.884 20.919 1.00 11.18 136 ALA A CA 1
ATOM 1069 C C . ALA A 1 136 ? 32.710 19.169 20.296 1.00 11.45 136 ALA A C 1
ATOM 1070 O O . ALA A 1 136 ? 32.272 18.121 20.788 1.00 11.39 136 ALA A O 1
ATOM 1072 N N . LEU A 1 137 ? 32.175 19.754 19.229 1.00 11.48 137 LEU A N 1
ATOM 1073 C CA . LEU A 1 137 ? 31.008 19.196 18.553 1.00 11.89 137 LEU A CA 1
ATOM 1074 C C . LEU A 1 137 ? 31.016 19.527 17.065 1.00 11.72 137 LEU A C 1
ATOM 1075 O O . LEU A 1 137 ? 31.876 20.274 16.586 1.00 11.83 137 LEU A O 1
ATOM 1080 N N . GLU A 1 138 ? 30.051 18.961 16.349 1.00 11.99 138 GLU A N 1
ATOM 1081 C CA . GLU A 1 138 ? 29.922 19.154 14.914 1.00 12.25 138 GLU A CA 1
ATOM 1082 C C . GLU A 1 138 ? 29.043 20.370 14.642 1.00 12.31 138 GLU A C 1
ATOM 1083 O O . GLU A 1 138 ? 27.821 20.305 14.773 1.00 12.37 138 GLU A O 1
ATOM 1089 N N . ALA A 1 139 ? 29.682 21.471 14.253 1.00 12.48 139 ALA A N 1
ATOM 1090 C CA . ALA A 1 139 ? 29.015 22.768 14.147 1.00 12.66 139 ALA A CA 1
ATOM 1091 C C . ALA A 1 139 ? 28.965 23.324 12.719 1.00 13.06 139 ALA A C 1
ATOM 1092 O O . ALA A 1 139 ? 28.603 24.487 12.518 1.00 13.31 139 ALA A O 1
ATOM 1094 N N . ALA A 1 140 ? 29.308 22.490 11.739 1.00 13.54 140 ALA A N 1
ATOM 1095 C CA . ALA A 1 140 ? 29.482 22.953 10.357 1.00 14.13 140 ALA A CA 1
ATOM 1096 C C . ALA A 1 140 ? 28.198 22.978 9.532 1.00 14.48 140 ALA A C 1
ATOM 1097 O O . ALA A 1 140 ? 28.122 23.679 8.521 1.00 15.14 140 ALA A O 1
ATOM 1099 N N . GLY A 1 141 ? 27.202 22.206 9.961 1.00 14.61 141 GLY A N 1
ATOM 1100 C CA . GLY A 1 141 ? 25.949 22.061 9.221 1.00 15.12 141 GLY A CA 1
ATOM 1101 C C . GLY A 1 141 ? 25.094 23.314 9.198 1.00 15.42 141 GLY A C 1
ATOM 1102 O O . GLY A 1 141 ? 25.143 24.128 10.123 1.00 15.34 141 GLY A O 1
ATOM 1103 N N . TYR A 1 142 ? 24.296 23.453 8.141 1.00 15.76 142 TYR A N 1
ATOM 1104 C CA . TYR A 1 142 ? 23.419 24.611 7.947 1.00 16.03 142 TYR A CA 1
ATOM 1105 C C . TYR A 1 142 ? 22.551 24.908 9.173 1.00 15.87 142 TYR A C 1
ATOM 1106 O O . TYR A 1 142 ? 22.457 26.056 9.610 1.00 15.61 142 TYR A O 1
ATOM 1115 N N . ASN A 1 143 ? 21.922 23.869 9.716 1.00 15.91 143 ASN A N 1
ATOM 1116 C CA . ASN A 1 143 ? 20.974 24.039 10.817 1.00 15.90 143 ASN A CA 1
ATOM 1117 C C . ASN A 1 143 ? 21.631 24.517 12.111 1.00 15.32 143 ASN A C 1
ATOM 1118 O O . ASN A 1 143 ? 21.089 25.386 12.795 1.00 15.28 143 ASN A O 1
ATOM 1123 N N . PHE A 1 144 ? 22.805 23.968 12.425 1.00 14.76 144 PHE A N 1
ATOM 1124 C CA . PHE A 1 144 ? 23.591 24.451 13.560 1.00 14.25 144 PHE A CA 1
ATOM 1125 C C . PHE A 1 144 ? 23.982 25.916 13.345 1.00 14.36 144 PHE A C 1
ATOM 1126 O O . PHE A 1 144 ? 23.826 26.747 14.242 1.00 14.29 144 PHE A O 1
ATOM 1134 N N . GLN A 1 145 ? 24.470 26.223 12.144 1.00 14.35 145 GLN A N 1
ATOM 1135 C CA . GLN A 1 145 ? 24.905 27.575 11.780 1.00 14.91 145 GLN A CA 1
ATOM 1136 C C . GLN A 1 145 ? 23.783 28.611 11.886 1.00 14.71 145 GLN A C 1
ATOM 1137 O O . GLN A 1 145 ? 24.031 29.761 12.255 1.00 14.58 145 GLN A O 1
ATOM 1143 N N . HIS A 1 146 ? 22.559 28.201 11.558 1.00 14.65 146 HIS A N 1
ATOM 1144 C CA . HIS A 1 146 ? 21.413 29.116 11.555 1.00 14.55 146 HIS A CA 1
ATOM 1145 C C . HIS A 1 146 ? 20.511 29.005 12.779 1.00 14.47 146 HIS A C 1
ATOM 1146 O O . HIS A 1 146 ? 19.463 29.653 12.842 1.00 14.57 146 HIS A O 1
ATOM 1153 N N . TYR A 1 147 ? 20.929 28.202 13.754 1.00 14.07 147 TYR A N 1
ATOM 1154 C CA . TYR A 1 147 ? 20.211 28.089 15.018 1.00 13.94 147 TYR A CA 1
ATOM 1155 C C . TYR A 1 147 ? 19.983 29.462 15.646 1.00 14.43 147 TYR A C 1
ATOM 1156 O O . TYR A 1 147 ? 20.914 30.266 15.759 1.00 14.49 147 TYR A O 1
ATOM 1165 N N . SER A 1 148 ? 18.742 29.709 16.063 1.00 15.04 148 SER A N 1
ATOM 1166 C CA A SER A 1 148 ? 18.391 30.988 16.668 0.50 15.42 148 SER A CA 1
ATOM 1167 C CA B SER A 1 148 ? 18.341 30.993 16.634 0.50 15.46 148 SER A CA 1
ATOM 1168 C C . SER A 1 148 ? 17.662 30.843 17.998 1.00 15.67 148 SER A C 1
ATOM 1169 O O . SER A 1 148 ? 17.857 31.660 18.896 1.00 16.02 148 SER A O 1
ATOM 1174 N N . SER A 1 149 ? 16.840 29.803 18.132 1.00 15.75 149 SER A N 1
ATOM 1175 C CA . SER A 1 149 ? 16.078 29.591 19.363 1.00 16.27 149 SER A CA 1
ATOM 1176 C C . SER A 1 149 ? 15.630 28.148 19.551 1.00 16.03 149 SER A C 1
ATOM 1177 O O . SER A 1 149 ? 15.519 27.385 18.585 1.00 16.50 149 SER A O 1
ATOM 1180 N N . GLY A 1 150 ? 15.366 27.792 20.806 1.00 15.72 150 GLY A N 1
ATOM 1181 C CA . GLY A 1 150 ? 14.819 26.485 21.151 1.00 15.15 150 GLY A CA 1
ATOM 1182 C C . GLY A 1 150 ? 15.893 25.484 21.526 1.00 14.79 150 GLY A C 1
ATOM 1183 O O . GLY A 1 150 ? 17.052 25.848 21.727 1.00 14.69 150 GLY A O 1
ATOM 1184 N N . ILE A 1 151 ? 15.506 24.218 21.623 1.00 14.47 151 ILE A N 1
ATOM 1185 C CA . ILE A 1 151 ? 16.459 23.147 21.896 1.00 14.20 151 ILE A CA 1
ATOM 1186 C C . ILE A 1 151 ? 16.853 22.498 20.576 1.00 14.25 151 ILE A C 1
ATOM 1187 O O . ILE A 1 151 ? 16.009 21.941 19.867 1.00 14.38 151 ILE A O 1
ATOM 1192 N N . PHE A 1 152 ? 18.138 22.604 20.243 1.00 13.84 152 PHE A N 1
ATOM 1193 C CA . PHE A 1 152 ? 18.670 22.037 19.010 1.00 13.78 152 PHE A CA 1
ATOM 1194 C C . PHE A 1 152 ? 18.726 20.513 19.107 1.00 14.01 152 PHE A C 1
ATOM 1195 O O . PHE A 1 152 ? 19.319 19.962 20.036 1.00 13.70 152 PHE A O 1
ATOM 1203 N N . THR A 1 153 ? 18.089 19.845 18.147 1.00 14.44 153 THR A N 1
ATOM 1204 C CA . THR A 1 153 ? 18.013 18.384 18.129 1.00 15.07 153 THR A CA 1
ATOM 1205 C C . THR A 1 153 ? 18.625 17.807 16.853 1.00 15.35 153 THR A C 1
ATOM 1206 O O . THR A 1 153 ? 18.467 16.618 16.553 1.00 15.95 153 THR A O 1
ATOM 1210 N N . GLY A 1 154 ? 19.338 18.650 16.113 1.00 15.64 154 GLY A N 1
ATOM 1211 C CA . GLY A 1 154 ? 19.927 18.246 14.845 1.00 15.76 154 GLY A CA 1
ATOM 1212 C C . GLY A 1 154 ? 19.139 18.772 13.657 1.00 15.96 154 GLY A C 1
ATOM 1213 O O . GLY A 1 154 ? 18.235 19.598 13.825 1.00 16.03 154 GLY A O 1
ATOM 1214 N N . PRO A 1 155 ? 19.470 18.292 12.445 1.00 16.05 155 PRO A N 1
ATOM 1215 C CA . PRO A 1 155 ? 20.513 17.298 12.190 1.00 16.19 155 PRO A CA 1
ATOM 1216 C C . PRO A 1 155 ? 21.919 17.875 12.325 1.00 16.18 155 PRO A C 1
ATOM 1217 O O . PRO A 1 155 ? 22.120 19.080 12.154 1.00 16.33 155 PRO A O 1
ATOM 1221 N N . CYS A 1 156 ? 22.863 17.000 12.658 1.00 16.02 156 CYS A N 1
ATOM 1222 C CA . CYS A 1 156 ? 24.285 17.322 12.719 1.00 15.89 156 CYS A CA 1
ATOM 1223 C C . CYS A 1 156 ? 25.063 16.016 12.731 1.00 15.90 156 CYS A C 1
ATOM 1224 O O . CYS A 1 156 ? 24.551 14.986 13.180 1.00 16.18 156 CYS A O 1
ATOM 1227 N N . GLY A 1 157 ? 26.293 16.057 12.229 1.00 15.72 157 GLY A N 1
ATOM 1228 C CA . GLY A 1 157 ? 27.188 14.907 12.299 1.00 15.81 157 GLY A CA 1
ATOM 1229 C C . GLY A 1 157 ? 27.740 14.747 13.702 1.00 15.86 157 GLY A C 1
ATOM 1230 O O . GLY A 1 157 ? 27.244 15.364 14.646 1.00 15.77 157 GLY A O 1
ATOM 1231 N N . THR A 1 158 ? 28.770 13.921 13.842 1.00 16.09 158 THR A N 1
ATOM 1232 C CA . THR A 1 158 ? 29.391 13.691 15.149 1.00 16.48 158 THR A CA 1
ATOM 1233 C C . THR A 1 158 ? 30.898 13.946 15.157 1.00 16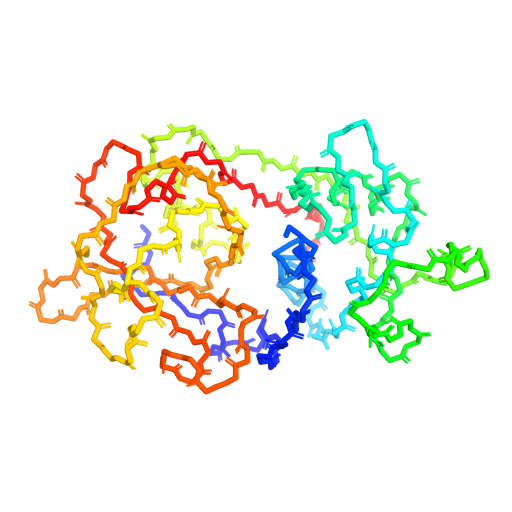.35 158 THR A C 1
ATOM 1234 O O . THR A 1 158 ? 31.565 13.713 16.169 1.00 16.50 158 THR A O 1
ATOM 1238 N N A ALA A 1 159 ? 31.435 14.271 13.984 0.50 16.37 159 ALA A N 1
ATOM 1239 N N B ALA A 1 159 ? 31.412 14.552 14.087 0.50 15.93 159 ALA A N 1
ATOM 1240 C CA A ALA A 1 159 ? 32.875 14.379 13.801 0.50 16.37 159 ALA A CA 1
ATOM 1241 C CA B ALA A 1 159 ? 32.797 15.048 14.060 0.50 15.49 159 ALA A CA 1
ATOM 1242 C C A ALA A 1 159 ? 33.328 15.733 14.306 0.50 16.17 159 ALA A C 1
ATOM 1243 C C B ALA A 1 159 ? 33.017 16.220 15.026 0.50 15.21 159 ALA A C 1
ATOM 1244 O O A ALA A 1 159 ? 33.309 16.728 13.575 0.50 16.55 159 ALA A O 1
ATOM 1245 O O B ALA A 1 159 ? 32.188 17.115 15.127 0.50 15.08 159 ALA A O 1
ATOM 1248 N N A VAL A 1 160 ? 33.716 15.761 15.575 0.50 15.95 160 VAL A N 1
ATOM 1249 N N B VAL A 1 160 ? 34.148 16.215 15.723 0.50 14.97 160 VAL A N 1
ATOM 1250 C CA A VAL A 1 160 ? 34.098 17.001 16.229 0.50 15.60 160 VAL A CA 1
ATOM 1251 C CA B VAL A 1 160 ? 34.437 17.235 16.738 0.50 14.84 160 VAL A CA 1
ATOM 1252 C C A VAL A 1 160 ? 34.875 17.906 15.278 0.50 15.21 160 VAL A C 1
ATOM 1253 C C B VAL A 1 160 ? 35.141 18.469 16.141 0.50 14.69 160 VAL A C 1
ATOM 1254 O O A VAL A 1 160 ? 35.804 17.473 14.595 0.50 15.14 160 VAL A O 1
ATOM 1255 O O B VAL A 1 160 ? 36.273 18.794 16.518 0.50 14.70 160 VAL A O 1
ATOM 1262 N N . ASP A 1 161 ? 34.459 19.163 15.228 1.00 14.61 161 ASP A N 1
ATOM 1263 C CA . ASP A 1 161 ? 35.117 20.181 14.396 1.00 14.09 161 ASP A CA 1
ATOM 1264 C C . ASP A 1 161 ? 35.101 21.604 14.964 1.00 13.53 161 ASP A C 1
ATOM 1265 O O . ASP A 1 161 ? 35.679 22.507 14.369 1.00 13.68 161 ASP A O 1
ATOM 1270 N N . HIS A 1 162 ? 34.459 21.794 16.115 1.00 12.54 162 HIS A N 1
ATOM 1271 C CA . HIS A 1 162 ? 34.296 23.127 16.700 1.00 12.12 162 HIS A CA 1
ATOM 1272 C C . HIS A 1 162 ? 34.127 23.036 18.213 1.00 11.92 162 HIS A C 1
ATOM 1273 O O . HIS A 1 162 ? 33.275 22.295 18.710 1.00 12.79 162 HIS A O 1
ATOM 1280 N N . ALA A 1 163 ? 34.935 23.804 18.935 1.00 11.45 163 ALA A N 1
ATOM 1281 C CA . ALA A 1 163 ? 34.939 23.775 20.394 1.00 11.03 163 ALA A CA 1
ATOM 1282 C C . ALA A 1 163 ? 34.026 24.836 20.997 1.00 10.67 163 ALA A C 1
ATOM 1283 O O . ALA A 1 163 ? 33.978 25.977 20.531 1.00 10.90 163 ALA A O 1
ATOM 1285 N N . VAL A 1 164 ? 33.306 24.443 22.045 1.00 10.31 164 VAL A N 1
ATOM 1286 C CA . VAL A 1 164 ? 32.430 25.343 22.796 1.00 10.04 164 VAL A CA 1
ATOM 1287 C C . VAL A 1 164 ? 32.592 25.012 24.282 1.00 9.84 164 VAL A C 1
ATOM 1288 O O . VAL A 1 164 ? 33.442 24.199 24.643 1.00 9.59 164 VAL A O 1
ATOM 1292 N N . THR A 1 165 ? 31.801 25.650 25.137 1.00 9.54 165 THR A N 1
ATOM 1293 C CA . THR A 1 165 ? 31.866 25.401 26.575 1.00 9.52 165 THR A CA 1
ATOM 1294 C C . THR A 1 165 ? 30.467 25.133 27.106 1.00 9.71 165 THR A C 1
ATOM 1295 O O . THR A 1 165 ? 29.553 25.929 26.885 1.00 9.88 165 THR A O 1
ATOM 1299 N N . ILE A 1 166 ? 30.293 24.017 27.805 1.00 9.61 166 ILE A N 1
ATOM 1300 C CA . ILE A 1 166 ? 29.019 23.781 28.473 1.00 9.63 166 ILE A CA 1
ATOM 1301 C C . ILE A 1 166 ? 29.000 24.565 29.779 1.00 9.71 166 ILE A C 1
ATOM 1302 O O . ILE A 1 166 ? 29.892 24.402 30.623 1.00 9.81 166 ILE A O 1
ATOM 1307 N N . VAL A 1 167 ? 27.986 25.415 29.931 1.00 10.00 167 VAL A N 1
ATOM 1308 C CA . VAL A 1 167 ? 27.852 26.257 31.120 1.00 10.20 167 VAL A CA 1
ATOM 1309 C C . VAL A 1 167 ? 26.614 25.917 31.952 1.00 10.29 167 VAL A C 1
ATOM 1310 O O . VAL A 1 167 ? 26.277 26.630 32.896 1.00 10.53 167 VAL A O 1
ATOM 1314 N N . GLY A 1 168 ? 25.943 24.822 31.603 1.00 10.18 168 GLY A N 1
ATOM 1315 C CA . GLY A 1 168 ? 24.831 24.340 32.404 1.00 10.59 168 GLY A CA 1
ATOM 1316 C C . GLY A 1 168 ? 24.000 23.297 31.698 1.00 10.72 168 GLY A C 1
ATOM 1317 O O . GLY A 1 168 ? 24.372 22.807 30.632 1.00 10.63 168 GLY A O 1
ATOM 1318 N N . TYR A 1 169 ? 22.874 22.951 32.316 1.00 11.16 169 TYR A N 1
ATOM 1319 C CA . TYR A 1 169 ? 21.918 22.014 31.741 1.00 11.92 169 TYR A CA 1
ATOM 1320 C C . TYR A 1 169 ? 20.555 22.182 32.398 1.00 12.24 169 TYR A C 1
ATOM 1321 O O . TYR A 1 169 ? 20.446 22.782 33.466 1.00 12.52 169 TYR A O 1
ATOM 1330 N N . GLY A 1 170 ? 19.523 21.647 31.754 1.00 12.98 170 GLY A N 1
ATOM 1331 C CA . GLY A 1 170 ? 18.177 21.712 32.301 1.00 13.64 170 GLY A CA 1
ATOM 1332 C C . GLY A 1 170 ? 17.186 20.904 31.493 1.00 14.21 170 GLY A C 1
ATOM 1333 O O . GLY A 1 170 ? 17.572 20.098 30.647 1.00 13.80 170 GLY A O 1
ATOM 1334 N N . THR A 1 171 ? 15.904 21.128 31.769 1.00 15.17 171 THR A N 1
ATOM 1335 C CA . THR A 1 171 ? 14.817 20.452 31.072 1.00 16.21 171 THR A CA 1
ATOM 1336 C C . THR A 1 171 ? 13.678 21.438 30.854 1.00 16.85 171 THR A C 1
ATOM 1337 O O . THR A 1 171 ? 13.323 22.194 31.763 1.00 17.32 171 THR A O 1
ATOM 1341 N N . GLU A 1 172 ? 13.136 21.433 29.638 1.00 17.43 172 GLU A N 1
ATOM 1342 C CA A GLU A 1 172 ? 11.992 22.272 29.287 0.50 17.82 172 GLU A CA 1
ATOM 1343 C CA B GLU A 1 172 ? 12.005 22.284 29.268 0.50 17.81 172 GLU A CA 1
ATOM 1344 C C . GLU A 1 172 ? 11.044 21.492 28.386 1.00 17.84 172 GLU A C 1
ATOM 1345 O O . GLU A 1 172 ? 11.459 20.904 27.385 1.00 17.93 172 GLU A O 1
ATOM 1356 N N . GLY A 1 173 ? 9.764 21.479 28.756 1.00 18.02 173 GLY A N 1
ATOM 1357 C CA . GLY A 1 173 ? 8.752 20.728 28.015 1.00 18.27 173 GLY A CA 1
ATOM 1358 C C . GLY A 1 173 ? 9.078 19.250 27.872 1.00 18.20 173 GLY A C 1
ATOM 1359 O O . GLY A 1 173 ? 8.726 18.621 26.870 1.00 18.69 173 GLY A O 1
ATOM 1360 N N . GLY A 1 174 ? 9.772 18.699 28.868 1.00 18.19 174 GLY A N 1
ATOM 1361 C CA . GLY A 1 174 ? 10.146 17.288 28.863 1.00 17.71 174 GLY A CA 1
ATOM 1362 C C . GLY A 1 174 ? 11.397 16.939 28.070 1.00 17.04 174 GLY A C 1
ATOM 1363 O O . GLY A 1 174 ? 11.794 15.773 28.023 1.00 17.72 174 GLY A O 1
ATOM 1364 N N . ILE A 1 175 ? 12.016 17.945 27.451 1.00 16.20 175 ILE A N 1
ATOM 1365 C CA A ILE A 1 175 ? 13.236 17.742 26.670 0.50 15.61 175 ILE A CA 1
ATOM 1366 C CA B ILE A 1 175 ? 13.237 17.740 26.671 0.50 15.63 175 ILE A CA 1
ATOM 1367 C C . ILE A 1 175 ? 14.450 18.242 27.453 1.00 14.94 175 ILE A C 1
ATOM 1368 O O . ILE A 1 175 ? 14.503 19.408 27.855 1.00 14.83 175 ILE A O 1
ATOM 1377 N N . ASP A 1 176 ? 15.412 17.346 27.670 1.00 14.06 176 ASP A N 1
ATOM 1378 C CA . ASP A 1 176 ? 16.652 17.672 28.372 1.00 12.98 176 ASP A CA 1
ATOM 1379 C C . ASP A 1 176 ? 17.602 18.403 27.439 1.00 12.26 176 ASP A C 1
ATOM 1380 O O . ASP A 1 176 ? 17.661 18.106 26.244 1.00 12.03 176 ASP A O 1
ATOM 1385 N N . TYR A 1 177 ? 18.353 19.350 27.990 1.00 11.71 177 TYR A N 1
ATOM 1386 C CA . TYR A 1 177 ? 19.335 20.092 27.197 1.00 11.35 177 TYR A CA 1
ATOM 1387 C C . TYR A 1 177 ? 20.602 20.436 27.975 1.00 10.84 177 TYR A C 1
ATOM 1388 O O . TYR A 1 177 ? 20.603 20.463 29.208 1.00 10.73 177 TYR A O 1
ATOM 1397 N N . TRP A 1 178 ? 21.675 20.676 27.223 1.00 10.26 178 TRP A N 1
ATOM 1398 C CA . TRP A 1 178 ? 22.886 21.333 27.707 1.00 9.76 178 TRP A CA 1
ATOM 1399 C C . TRP A 1 178 ? 22.807 22.810 27.326 1.00 10.12 178 TRP A C 1
ATOM 1400 O O . TRP A 1 178 ? 22.240 23.151 26.279 1.00 10.16 178 TRP A O 1
ATOM 1411 N N . ILE A 1 179 ? 23.383 23.681 28.154 1.00 9.90 179 ILE A N 1
ATOM 1412 C CA . ILE A 1 179 ? 23.565 25.085 27.773 1.00 10.44 179 ILE A CA 1
ATOM 1413 C C . ILE A 1 179 ? 24.999 25.265 27.291 1.00 10.47 179 ILE A C 1
ATOM 1414 O O . ILE A 1 179 ? 25.949 25.045 28.041 1.00 10.23 179 ILE A O 1
ATOM 1419 N N . VAL A 1 180 ? 25.139 25.663 26.031 1.00 10.58 180 VAL A N 1
ATOM 1420 C CA . VAL A 1 180 ? 26.434 25.794 25.377 1.00 11.04 180 VAL A CA 1
ATOM 1421 C C . VAL A 1 180 ? 26.765 27.264 25.143 1.00 10.47 180 VAL A C 1
ATOM 1422 O O . VAL A 1 180 ? 25.946 28.004 24.603 1.00 10.79 180 VAL A O 1
ATOM 1426 N N . LYS A 1 181 ? 27.957 27.672 25.578 1.00 10.05 181 LYS A N 1
ATOM 1427 C CA . LYS A 1 181 ? 28.498 28.994 25.286 1.00 9.85 181 LYS A CA 1
ATOM 1428 C C . LYS A 1 181 ? 29.359 28.898 24.037 1.00 9.65 181 LYS A C 1
ATOM 1429 O O . LYS A 1 181 ? 30.382 28.209 24.039 1.00 9.33 181 LYS A O 1
ATOM 1435 N N . ASN A 1 182 ? 28.935 29.571 22.970 1.00 9.45 182 ASN A N 1
ATOM 1436 C CA . ASN A 1 182 ? 29.702 29.606 21.728 1.00 9.46 182 ASN A CA 1
ATOM 1437 C C . ASN A 1 182 ? 30.531 30.889 21.670 1.00 9.51 182 ASN A C 1
ATOM 1438 O O . ASN A 1 182 ? 30.359 31.786 22.506 1.00 9.75 182 ASN A O 1
ATOM 1443 N N . SER A 1 183 ? 31.433 30.960 20.691 1.00 9.45 183 SER A N 1
ATOM 1444 C CA . SER A 1 183 ? 32.298 32.118 20.498 1.00 9.85 183 SER A CA 1
ATOM 1445 C C . SER A 1 183 ? 32.073 32.759 19.125 1.00 10.01 183 SER A C 1
ATOM 1446 O O . SER A 1 183 ? 33.024 33.180 18.458 1.00 10.21 183 SER A O 1
ATOM 1449 N N . TRP A 1 184 ? 30.806 32.827 18.717 1.00 9.95 184 TRP A N 1
ATOM 1450 C CA . TRP A 1 184 ? 30.408 33.471 17.462 1.00 10.40 184 TRP A CA 1
ATOM 1451 C C . TRP A 1 184 ? 29.700 34.805 17.700 1.00 10.70 184 TRP A C 1
ATOM 1452 O O . TRP A 1 184 ? 28.988 35.312 16.822 1.00 11.01 184 TRP A O 1
ATOM 1463 N N . GLY A 1 185 ? 29.907 35.375 18.886 1.00 10.85 185 GLY A N 1
ATOM 1464 C CA . GLY A 1 185 ? 29.289 36.639 19.251 1.00 11.15 185 GLY A CA 1
ATOM 1465 C C . GLY A 1 185 ? 27.837 36.473 19.645 1.00 11.26 185 GLY A C 1
ATOM 1466 O O . GLY A 1 185 ? 27.298 35.363 19.629 1.00 11.33 185 GLY A O 1
ATOM 1467 N N . THR A 1 186 ? 27.206 37.593 19.989 1.00 11.42 186 THR A N 1
ATOM 1468 C CA . THR A 1 186 ? 25.854 37.592 20.539 1.00 11.70 186 THR A CA 1
ATOM 1469 C C . THR A 1 186 ? 24.753 37.489 19.481 1.00 11.60 186 THR A C 1
ATOM 1470 O O . THR A 1 186 ? 23.587 37.308 19.829 1.00 11.89 186 THR A O 1
ATOM 1474 N N . THR A 1 187 ? 25.118 37.595 18.205 1.00 11.35 187 THR A N 1
ATOM 1475 C CA . THR A 1 187 ? 24.121 37.591 17.129 1.00 11.48 187 THR A CA 1
ATOM 1476 C C . THR A 1 187 ? 23.754 36.180 16.657 1.00 11.34 187 THR A C 1
ATOM 1477 O O . THR A 1 187 ? 22.815 36.009 15.876 1.00 11.27 187 THR A O 1
ATOM 1481 N N . TRP A 1 188 ? 24.495 35.184 17.140 1.00 10.99 188 TRP A N 1
ATOM 1482 C CA . TRP A 1 188 ? 24.190 33.782 16.870 1.00 10.94 188 TRP A CA 1
ATOM 1483 C C . TRP A 1 188 ? 23.414 33.182 18.032 1.00 10.91 188 TRP A C 1
ATOM 1484 O O . TRP A 1 188 ? 23.688 33.489 19.191 1.00 10.90 188 TRP A O 1
ATOM 1495 N N . GLY A 1 189 ? 22.447 32.326 17.710 1.00 11.03 189 GLY A N 1
ATOM 1496 C CA . GLY A 1 189 ? 21.721 31.557 18.718 1.00 11.63 189 GLY A CA 1
ATOM 1497 C C . GLY A 1 189 ? 20.968 32.405 19.719 1.00 11.88 189 GLY A C 1
ATOM 1498 O O . GLY A 1 189 ? 20.472 33.483 19.385 1.00 12.06 189 GLY A O 1
ATOM 1499 N N . GLU A 1 190 ? 20.883 31.911 20.950 1.00 12.24 190 GLU A N 1
ATOM 1500 C CA . GLU A 1 190 ? 20.185 32.615 22.018 1.00 12.59 190 GLU A CA 1
ATOM 1501 C C . GLU A 1 190 ? 21.160 33.571 22.700 1.00 12.84 190 GLU A C 1
ATOM 1502 O O . GLU A 1 190 ? 21.720 33.282 23.761 1.00 12.97 190 GLU A O 1
ATOM 1508 N N . GLU A 1 191 ? 21.364 34.708 22.038 1.00 12.93 191 GLU A N 1
ATOM 1509 C CA . GLU A 1 191 ? 22.344 35.725 22.430 1.00 13.27 191 GLU A CA 1
ATOM 1510 C C . GLU A 1 191 ? 23.741 35.155 22.689 1.00 12.81 191 GLU A C 1
ATOM 1511 O O . GLU A 1 191 ? 24.436 35.536 23.634 1.00 12.71 191 GLU A O 1
ATOM 1517 N N . GLY A 1 192 ? 24.143 34.242 21.807 1.00 12.17 192 GLY A N 1
ATOM 1518 C CA . GLY A 1 192 ? 25.485 33.668 21.838 1.00 11.86 192 GLY A CA 1
ATOM 1519 C C . GLY A 1 192 ? 25.520 32.255 22.375 1.00 11.66 192 GLY A C 1
ATOM 1520 O O . GLY A 1 192 ? 26.522 31.557 22.217 1.00 11.28 192 GLY A O 1
ATOM 1521 N N . TYR A 1 193 ? 24.418 31.845 23.001 1.00 11.44 193 TYR A N 1
ATOM 1522 C CA . TYR A 1 193 ? 24.291 30.527 23.620 1.00 11.57 193 TYR A CA 1
ATOM 1523 C C . TYR A 1 193 ? 23.386 29.605 22.818 1.00 11.38 193 TYR A C 1
ATOM 1524 O O . TYR A 1 193 ? 22.589 30.053 21.990 1.00 11.36 193 TYR A O 1
ATOM 1533 N N . MET A 1 194 ? 23.520 28.309 23.073 1.00 11.27 194 MET A N 1
ATOM 1534 C CA . MET A 1 194 ? 22.646 27.307 22.476 1.00 11.35 194 MET A CA 1
ATOM 1535 C C . MET A 1 194 ? 22.184 26.319 23.532 1.00 11.25 194 MET A C 1
ATOM 1536 O O . MET A 1 194 ? 22.975 25.868 24.360 1.00 11.27 194 MET A O 1
ATOM 1541 N N . ARG A 1 195 ? 20.896 25.996 23.503 1.00 10.99 195 ARG A N 1
ATOM 1542 C CA . ARG A 1 195 ? 20.396 24.836 24.225 1.00 11.31 195 ARG A CA 1
ATOM 1543 C C . ARG A 1 195 ? 20.384 23.681 23.234 1.00 11.27 195 ARG A C 1
ATOM 1544 O O . ARG A 1 195 ? 19.800 23.784 22.158 1.00 11.40 195 ARG A O 1
ATOM 1552 N N . ILE A 1 196 ? 21.077 22.603 23.586 1.00 11.17 196 ILE A N 1
ATOM 1553 C CA . ILE A 1 196 ? 21.258 21.461 22.693 1.00 11.43 196 ILE A CA 1
ATOM 1554 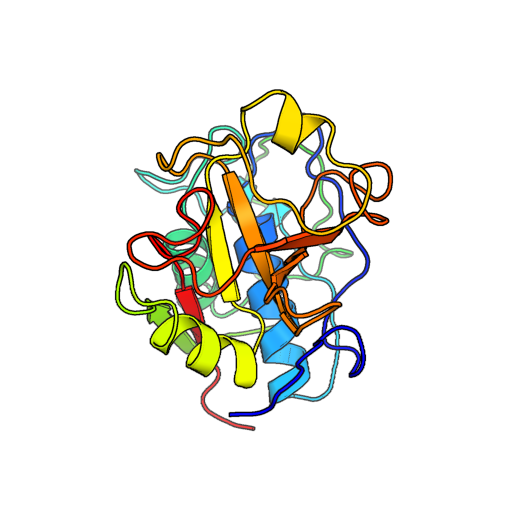C C . ILE A 1 196 ? 20.838 20.187 23.426 1.00 11.38 196 ILE A C 1
ATOM 1555 O O . ILE A 1 196 ? 21.120 20.035 24.614 1.00 11.29 196 ILE A O 1
ATOM 1560 N N . GLN A 1 197 ? 20.149 19.287 22.726 1.00 11.51 197 GLN A N 1
ATOM 1561 C CA . GLN A 1 197 ? 19.548 18.117 23.372 1.00 12.20 197 GLN A CA 1
ATOM 1562 C C . GLN A 1 197 ? 20.549 17.281 24.171 1.00 11.64 197 GLN A C 1
ATOM 1563 O O . GLN A 1 197 ? 21.680 17.060 23.739 1.00 11.34 197 GLN A O 1
ATOM 1569 N N . ARG A 1 198 ? 20.089 16.830 25.337 1.00 11.44 198 ARG A N 1
ATOM 1570 C CA . ARG A 1 198 ? 20.871 16.078 26.312 1.00 11.46 198 ARG A CA 1
ATOM 1571 C C . ARG A 1 198 ? 20.189 14.733 26.566 1.00 11.60 198 ARG A C 1
ATOM 1572 O O . ARG A 1 198 ? 18.967 14.613 26.412 1.00 11.48 198 ARG A O 1
ATOM 1580 N N . ASN A 1 199 ? 20.982 13.739 26.969 1.00 11.54 199 ASN A N 1
ATOM 1581 C CA . ASN A 1 199 ? 20.503 12.375 27.254 1.00 11.87 199 ASN A CA 1
ATOM 1582 C C . ASN A 1 199 ? 20.000 11.635 26.012 1.00 12.03 199 ASN A C 1
ATOM 1583 O O . ASN A 1 199 ? 18.957 10.972 26.039 1.00 12.14 199 ASN A O 1
ATOM 1588 N N . VAL A 1 200 ? 20.763 11.749 24.930 1.00 12.38 200 VAL A N 1
ATOM 1589 C CA . VAL A 1 200 ? 20.471 11.021 23.694 1.00 12.79 200 VAL A CA 1
ATOM 1590 C C . VAL A 1 200 ? 21.332 9.762 23.566 1.00 12.61 200 VAL A C 1
ATOM 1591 O O . VAL A 1 200 ? 21.072 8.900 22.721 1.00 13.39 200 VAL A O 1
ATOM 1595 N N . GLY A 1 201 ? 22.354 9.664 24.412 1.00 12.38 201 GLY A N 1
ATOM 1596 C CA . GLY A 1 201 ? 23.216 8.489 24.450 1.00 11.88 201 GLY A CA 1
ATOM 1597 C C . GLY A 1 201 ? 24.430 8.577 23.554 1.00 11.65 201 GLY A C 1
ATOM 1598 O O . GLY A 1 201 ? 24.547 9.485 22.725 1.00 11.51 201 GLY A O 1
ATOM 1599 N N . GLY A 1 202 ? 25.338 7.621 23.733 1.00 11.28 202 GLY A N 1
ATOM 1600 C CA . GLY A 1 202 ? 26.495 7.472 22.865 1.00 11.16 202 GLY A CA 1
ATOM 1601 C C . GLY A 1 202 ? 27.396 8.683 22.899 1.00 11.00 202 GLY A C 1
ATOM 1602 O O . GLY A 1 202 ? 27.794 9.139 23.972 1.00 11.34 202 GLY A O 1
ATOM 1603 N N . VAL A 1 203 ? 27.700 9.210 21.718 1.00 11.10 203 VAL A N 1
ATOM 1604 C CA . VAL A 1 203 ? 28.604 10.351 21.593 1.00 11.00 203 VAL A CA 1
ATOM 1605 C C . VAL A 1 203 ? 27.965 11.685 21.989 1.00 10.91 203 VAL A C 1
ATOM 1606 O O . VAL A 1 203 ? 28.638 12.714 22.002 1.00 10.44 203 VAL A O 1
ATOM 1610 N N . GLY A 1 204 ? 26.673 11.662 22.308 1.00 10.39 204 GLY A N 1
ATOM 1611 C CA . GLY A 1 204 ? 25.941 12.886 22.635 1.00 10.63 204 GLY A CA 1
ATOM 1612 C C . GLY A 1 204 ? 25.580 13.658 21.382 1.00 10.72 204 GLY A C 1
ATOM 1613 O O . GLY A 1 204 ? 26.123 13.394 20.309 1.00 10.84 204 GLY A O 1
ATOM 1614 N N . GLN A 1 205 ? 24.670 14.620 21.516 1.00 10.67 205 GLN A N 1
ATOM 1615 C CA . GLN A 1 205 ? 24.189 15.388 20.367 1.00 11.03 205 GLN A CA 1
ATOM 1616 C C . GLN A 1 205 ? 25.332 16.126 19.679 1.00 10.73 205 GLN A C 1
ATOM 1617 O O . GLN A 1 205 ? 26.099 16.836 20.330 1.00 10.72 205 GLN A O 1
ATOM 1623 N N . CYS A 1 206 ? 25.437 15.940 18.363 1.00 10.91 206 CYS A N 1
ATOM 1624 C CA . CYS A 1 206 ? 26.519 16.507 17.545 1.00 10.98 206 CYS A CA 1
ATOM 1625 C C . CYS A 1 206 ? 27.914 16.115 18.051 1.00 10.60 206 CYS A C 1
ATOM 1626 O O . CYS A 1 206 ? 28.895 16.812 17.786 1.00 10.70 206 CYS A O 1
ATOM 1629 N N . GLY A 1 207 ? 27.990 15.002 18.783 1.00 9.95 207 GLY A N 1
ATOM 1630 C CA . GLY A 1 207 ? 29.262 14.508 19.315 1.00 10.08 207 GLY A CA 1
ATOM 1631 C C . GLY A 1 207 ? 29.782 15.231 20.549 1.00 9.86 207 GLY A C 1
ATOM 1632 O O . GLY A 1 207 ? 30.962 15.114 20.887 1.00 10.04 207 GLY A O 1
ATOM 1633 N N . ILE A 1 208 ? 28.892 15.945 21.239 1.00 9.90 208 ILE A N 1
ATOM 1634 C CA . ILE A 1 208 ? 29.266 16.796 22.381 1.00 10.23 208 ILE A CA 1
ATOM 1635 C C . ILE A 1 208 ? 29.955 16.053 23.540 1.00 10.32 208 ILE A C 1
ATOM 1636 O O . ILE A 1 208 ? 30.706 16.663 24.314 1.00 10.34 208 ILE A O 1
ATOM 1641 N N . ALA A 1 209 ? 29.704 14.749 23.655 1.00 10.47 209 ALA A N 1
ATOM 1642 C CA . ALA A 1 209 ? 30.288 13.946 24.736 1.00 10.67 209 ALA A CA 1
ATOM 1643 C C . ALA A 1 209 ? 31.598 13.237 24.352 1.00 11.01 209 ALA A C 1
ATOM 1644 O O . ALA A 1 209 ? 32.147 12.461 25.142 1.00 10.98 209 ALA A O 1
ATOM 1646 N N . LYS A 1 210 ? 32.112 13.513 23.155 1.00 11.39 210 LYS A N 1
ATOM 1647 C CA . LYS A 1 210 ? 33.289 12.792 22.648 1.00 12.01 210 LYS A CA 1
ATOM 1648 C C . LYS A 1 210 ? 34.630 13.225 23.235 1.00 12.56 210 LYS A C 1
ATOM 1649 O O . LYS A 1 210 ? 35.513 12.390 23.452 1.00 13.46 210 LYS A O 1
ATOM 1655 N N . LYS A 1 211 ? 34.793 14.525 23.463 1.00 12.81 211 LYS A N 1
ATOM 1656 C CA . LYS A 1 211 ? 36.088 15.057 23.872 1.00 13.07 211 LYS A CA 1
ATOM 1657 C C . LYS A 1 211 ? 35.929 16.220 24.845 1.00 12.33 211 LYS A C 1
ATOM 1658 O O . LYS A 1 211 ? 36.328 17.356 24.567 1.00 12.41 211 LYS A O 1
ATOM 1664 N N . ALA A 1 212 ? 35.341 15.910 25.995 1.00 11.47 212 ALA A N 1
ATOM 1665 C CA . ALA A 1 212 ? 35.110 16.899 27.034 1.00 10.65 212 ALA A CA 1
ATOM 1666 C C . ALA A 1 212 ? 36.246 16.879 28.041 1.00 10.37 212 ALA A C 1
ATOM 1667 O O . ALA A 1 212 ? 36.771 15.816 28.381 1.00 10.47 212 ALA A O 1
ATOM 1669 N N . SER A 1 213 ? 36.631 18.065 28.502 1.00 10.00 213 SER A N 1
ATOM 1670 C CA . SER A 1 213 ? 37.696 18.206 29.488 1.00 9.96 213 SER A CA 1
ATOM 1671 C C . SER A 1 213 ? 37.476 19.465 30.317 1.00 9.89 213 SER A C 1
ATOM 1672 O O . SER A 1 213 ? 36.735 20.361 29.918 1.00 9.97 213 SER A O 1
ATOM 1675 N N . TYR A 1 214 ? 38.124 19.530 31.473 1.00 9.93 214 TYR A N 1
ATOM 1676 C CA . TYR A 1 214 ? 37.955 20.675 32.361 1.00 10.07 214 TYR A CA 1
ATOM 1677 C C . TYR A 1 214 ? 39.204 20.900 33.207 1.00 10.02 214 TYR A C 1
ATOM 1678 O O . TYR A 1 214 ? 39.927 19.948 33.512 1.00 9.92 214 TYR A O 1
ATOM 1687 N N . PRO A 1 215 ? 39.458 22.162 33.586 1.00 10.02 215 PRO A N 1
ATOM 1688 C CA . PRO A 1 215 ? 40.596 22.520 34.424 1.00 10.39 215 PRO A CA 1
ATOM 1689 C C . PRO A 1 215 ? 40.318 22.274 35.902 1.00 10.76 215 PRO A C 1
ATOM 1690 O O . PRO A 1 215 ? 39.166 22.319 36.336 1.00 11.21 215 PRO A O 1
ATOM 1694 N N . VAL A 1 216 ? 41.377 22.009 36.662 1.00 10.99 216 VAL A N 1
ATOM 1695 C CA . VAL A 1 216 ? 41.254 21.714 38.083 1.00 11.41 216 VAL A CA 1
ATOM 1696 C C . VAL A 1 216 ? 42.054 22.711 38.912 1.00 11.47 216 VAL A C 1
ATOM 1697 O O . VAL A 1 216 ? 43.191 23.036 38.576 1.00 11.62 216 VAL A O 1
ATOM 1701 N N . LYS A 1 217 ? 41.426 23.201 39.980 1.00 11.88 217 LYS A N 1
ATOM 1702 C CA . LYS A 1 217 ? 42.099 23.972 41.021 1.00 12.75 217 LYS A CA 1
ATOM 1703 C C . LYS A 1 217 ? 41.923 23.205 42.331 1.00 12.83 217 LYS A C 1
ATOM 1704 O O . LYS A 1 217 ? 40.801 22.859 42.701 1.00 13.35 217 LYS A O 1
ATOM 1710 N N . TYR A 1 218 ? 43.032 22.922 43.013 1.00 13.13 218 TYR A N 1
ATOM 1711 C CA . TYR A 1 218 ? 43.018 22.051 44.196 1.00 13.62 218 TYR A CA 1
ATOM 1712 C C . TYR A 1 218 ? 42.250 22.600 45.390 1.00 13.79 218 TYR A C 1
ATOM 1713 O O . TYR A 1 218 ? 41.693 21.828 46.173 1.00 14.25 218 TYR A O 1
ATOM 1722 N N . TYR A 1 219 ? 42.244 23.922 45.541 1.00 13.96 219 TYR A N 1
ATOM 1723 C CA . TYR A 1 219 ? 41.742 24.546 46.762 1.00 14.08 219 TYR A CA 1
ATOM 1724 C C . TYR A 1 219 ? 40.568 25.480 46.505 1.00 14.33 219 TYR A C 1
ATOM 1725 O O . TYR A 1 219 ? 40.596 26.283 45.572 1.00 14.48 219 TYR A O 1
ATOM 1734 N N . ASN A 1 220 ? 39.549 25.379 47.353 1.00 14.45 220 ASN A N 1
ATOM 1735 C CA . ASN A 1 220 ? 38.362 26.220 47.240 1.00 14.48 220 ASN A CA 1
ATOM 1736 C C . ASN A 1 220 ? 38.286 27.279 48.335 1.00 14.18 220 ASN A C 1
ATOM 1737 O O . ASN A 1 220 ? 39.151 27.372 49.208 1.00 13.84 220 ASN A O 1
#